Protein AF-A0A7D9ESW7-F1 (afdb_monomer_lite)

pLDDT: mean 73.99, std 17.73, range [33.97, 95.69]

Sequence (286 aa):
MRVRSCSANLIYDDAVLQFSRRRRFSTKIRTKMEKNTISAKELEEKEGSKSGVCFIMKWTNEHDVEFCKEVITSKLFETKKRSAERAQVEQRSVRDRLKKLIKQFRKKENDERRASGISPELTELDTLLEEISEKEEASETLAADMGEREKRRLEEDHMAGQEMRKRAMETLSETKKRNTKIDQDSPKRKVRKGGNTALAFLAEKAEKETKLKEESNRLERERQEMEKEKTDNFMQQQNDMLTDILEMQRQQNNQVQASQMVLMQQQQQQGQALIALLSKIVDKEN

Secondary structure (DSSP, 8-state):
-------SSSSHHHHHHHHHHHHHHHHHHHHHHHHHHHHHHTTSS---------------HHHHHHHHHHHHHTTTTTSPTT-HHHHHH--HHHHHHHHHHHHHHHHHHHHHHHHHSSPPP--HHHHHHHHHHHHHHHHHHHHHHHHHHHHHHHHHHHHHHHHHHHHHHHHHHHHHHHHHTTSS--------S--HHHHHHHHHHHHHHHHHHHHHHHHHHHHHHHHHHHHHHHHHHHHHHHHHHHHHHHHHHHHHHHHHHHHHHHHHHHHHHHHHHHHHHHTT--

Organism: Paramuricea clavata (NCBI:txid317549)

Foldseek 3Di:
DDDDPDDDPPPVVVVVVVVVVVVVVVVVVVVVVVVVVVVVVVVVPDPDDDPDDPPPDDDDPVNLLVLLVVVVVLPLLVDQPPDPVSVVVDDVVSVVVLVVLLVVLVVVQVVCCVPPVDGDDQDSSNVSNVVVVVSNVVSVVVNVVVVVVVVVVVVVVVVVVVVVVVVVVVVVVVVVVVVVVVVPDDDDDDDDDDVDVVVVVVVVVVVVVVVVVVVVVVVVVVVVVVVVVVVVVVVVVVVVVVVVVVVVVVVVVVVVVVVVVVVVVVVVVVVVVVVVVVVVVVVVVD

Radius of gyration: 48.22 Å; chains: 1; bounding box: 130×78×133 Å

Structure (mmCIF, N/CA/C/O backbone):
data_AF-A0A7D9ESW7-F1
#
_entry.id   AF-A0A7D9ESW7-F1
#
loop_
_atom_site.group_PDB
_atom_site.id
_atom_site.type_symbol
_atom_site.label_atom_id
_atom_site.label_alt_id
_atom_site.label_comp_id
_atom_site.label_asym_id
_atom_site.label_entity_id
_atom_site.label_seq_id
_atom_site.pdbx_PDB_ins_code
_atom_site.Cartn_x
_atom_site.Cartn_y
_atom_site.Cartn_z
_atom_site.occupancy
_atom_site.B_iso_or_equiv
_atom_site.auth_seq_id
_atom_site.auth_comp_id
_atom_site.auth_asym_id
_atom_site.auth_atom_id
_atom_site.pdbx_PDB_model_num
ATOM 1 N N . MET A 1 1 ? -87.118 -30.866 -18.989 1.00 39.88 1 MET A N 1
ATOM 2 C CA . MET A 1 1 ? -86.773 -30.186 -17.720 1.00 39.88 1 MET A CA 1
ATOM 3 C C . MET A 1 1 ? -86.937 -31.163 -16.560 1.00 39.88 1 MET A C 1
ATOM 5 O O . MET A 1 1 ? -88.058 -31.540 -16.256 1.00 39.88 1 MET A O 1
ATOM 9 N N . ARG A 1 2 ? -85.836 -31.617 -15.950 1.00 33.97 2 ARG A N 1
ATOM 10 C CA . ARG A 1 2 ? -85.814 -32.274 -14.629 1.00 33.97 2 ARG A CA 1
ATOM 11 C C . ARG A 1 2 ? -84.531 -31.838 -13.929 1.00 33.97 2 ARG A C 1
ATOM 13 O O . ARG A 1 2 ? -83.440 -32.187 -14.371 1.00 33.97 2 ARG A O 1
ATOM 20 N N . VAL A 1 3 ? -84.682 -31.019 -12.896 1.00 38.78 3 VAL A N 1
ATOM 21 C CA . VAL A 1 3 ? -83.589 -30.525 -12.057 1.00 38.78 3 VAL A CA 1
ATOM 22 C C . VAL A 1 3 ? -83.211 -31.645 -11.086 1.00 38.78 3 VAL A C 1
ATOM 24 O O . VAL A 1 3 ? -84.075 -32.196 -10.409 1.00 38.78 3 VAL A O 1
ATOM 27 N N . ARG A 1 4 ? -81.930 -32.026 -11.065 1.00 40.53 4 ARG A N 1
ATOM 28 C CA . ARG A 1 4 ? -81.362 -32.996 -10.121 1.00 40.53 4 ARG A CA 1
ATOM 29 C C . ARG A 1 4 ? -81.123 -32.302 -8.778 1.00 40.53 4 ARG A C 1
ATOM 31 O O . ARG A 1 4 ? -80.271 -31.426 -8.694 1.00 40.53 4 ARG A O 1
ATOM 38 N N . SER A 1 5 ? -81.841 -32.711 -7.738 1.00 46.34 5 SER A N 1
ATOM 39 C CA . SER A 1 5 ? -81.601 -32.322 -6.345 1.00 46.34 5 SER A CA 1
ATOM 40 C C . SER A 1 5 ? -80.839 -33.433 -5.614 1.00 46.34 5 SER A C 1
ATOM 42 O O . SER A 1 5 ? -81.459 -34.320 -5.040 1.00 46.34 5 SER A O 1
ATOM 44 N N . CYS A 1 6 ? -79.506 -33.409 -5.631 1.00 47.50 6 CYS A N 1
ATOM 45 C CA . CYS A 1 6 ? -78.676 -34.273 -4.778 1.00 47.50 6 CYS A CA 1
ATOM 46 C C . CYS A 1 6 ? -77.321 -33.604 -4.510 1.00 47.50 6 CYS A C 1
ATOM 48 O O . CYS A 1 6 ? -76.332 -33.968 -5.137 1.00 47.50 6 CYS A O 1
ATOM 50 N N . SER A 1 7 ? -77.265 -32.629 -3.598 1.00 52.03 7 SER A N 1
ATOM 51 C CA . SER A 1 7 ? -75.983 -32.105 -3.084 1.00 52.03 7 SER A CA 1
ATOM 52 C C . SER A 1 7 ? -76.178 -31.117 -1.925 1.00 52.03 7 SER A C 1
ATOM 54 O O . SER A 1 7 ? -75.745 -29.974 -1.994 1.00 52.03 7 SER A O 1
ATOM 56 N N . ALA A 1 8 ? -76.837 -31.539 -0.842 1.00 50.44 8 ALA A N 1
ATOM 57 C CA . ALA A 1 8 ? -76.902 -30.723 0.383 1.00 50.44 8 ALA A CA 1
ATOM 58 C C . ALA A 1 8 ? -76.429 -31.442 1.661 1.00 50.44 8 ALA A C 1
ATOM 60 O O . ALA A 1 8 ? -76.054 -30.774 2.616 1.00 50.44 8 ALA A O 1
ATOM 61 N N . ASN A 1 9 ? -76.335 -32.778 1.675 1.00 50.97 9 ASN A N 1
ATOM 62 C CA . ASN A 1 9 ? -76.038 -33.530 2.907 1.00 50.97 9 ASN A CA 1
ATOM 63 C C . ASN A 1 9 ? -74.578 -33.991 3.075 1.00 50.97 9 ASN A C 1
ATOM 65 O O . ASN A 1 9 ? -74.285 -34.701 4.023 1.00 50.97 9 ASN A O 1
ATOM 69 N N . LEU A 1 10 ? -73.649 -33.585 2.201 1.00 49.03 10 LEU A N 1
ATOM 70 C CA . LEU A 1 10 ? -72.219 -33.943 2.318 1.00 49.03 10 LEU A CA 1
ATOM 71 C C . LEU A 1 10 ? -71.317 -32.785 2.776 1.00 49.03 10 LEU A C 1
ATOM 73 O O . LEU A 1 10 ? -70.142 -32.999 3.043 1.00 49.03 10 LEU A O 1
ATOM 77 N N . ILE A 1 11 ? -71.849 -31.563 2.885 1.00 50.78 11 ILE A N 1
ATOM 78 C CA . ILE A 1 11 ? -71.055 -30.372 3.241 1.00 50.78 11 ILE A CA 1
ATOM 79 C C . ILE A 1 11 ? -71.095 -30.104 4.757 1.00 50.78 11 ILE A C 1
ATOM 81 O O . ILE A 1 11 ? -70.154 -29.542 5.315 1.00 50.78 11 ILE A O 1
ATOM 85 N N . TYR A 1 12 ? -72.151 -30.546 5.450 1.00 45.78 12 TYR A N 1
ATOM 86 C CA . TYR A 1 12 ? -72.312 -30.283 6.884 1.00 45.78 12 TYR A CA 1
ATOM 87 C C . TYR A 1 12 ? -71.417 -31.165 7.772 1.00 45.78 12 TYR A C 1
ATOM 89 O O . TYR A 1 12 ? -70.897 -30.679 8.776 1.00 45.78 12 TYR A O 1
ATOM 97 N N . ASP A 1 13 ? -71.160 -32.420 7.385 1.00 47.78 13 ASP A N 1
ATOM 98 C CA . ASP A 1 13 ? -70.324 -33.333 8.181 1.00 47.78 13 ASP A CA 1
ATOM 99 C C . ASP A 1 13 ? -68.827 -32.985 8.131 1.00 47.78 13 ASP A C 1
ATOM 101 O O . ASP A 1 13 ? -68.116 -33.129 9.130 1.00 47.78 13 ASP A O 1
ATOM 105 N N . ASP A 1 14 ? -68.338 -32.442 7.012 1.00 48.81 14 ASP A N 1
ATOM 106 C CA . ASP A 1 14 ? -66.914 -32.115 6.859 1.00 48.81 14 ASP A CA 1
ATOM 107 C C . ASP A 1 14 ? -66.534 -30.825 7.618 1.00 48.81 14 ASP A C 1
ATOM 109 O O . ASP A 1 14 ? -65.453 -30.717 8.206 1.00 48.81 14 ASP A O 1
ATOM 113 N N . ALA A 1 15 ? -67.466 -29.869 7.726 1.00 53.00 15 ALA A N 1
ATOM 114 C CA . ALA A 1 15 ? -67.279 -28.645 8.508 1.00 53.00 15 ALA A CA 1
ATOM 115 C C . ALA A 1 15 ? -67.184 -28.919 10.022 1.00 53.00 15 ALA A C 1
ATOM 117 O O . ALA A 1 15 ? -66.349 -28.326 10.716 1.00 53.00 15 ALA A O 1
ATOM 118 N N . VAL A 1 16 ? -67.984 -29.856 10.544 1.00 54.59 16 VAL A N 1
ATOM 119 C CA . VAL A 1 16 ? -67.952 -30.243 11.965 1.00 54.59 16 VAL A CA 1
ATOM 120 C C . VAL A 1 16 ? -66.656 -30.993 12.293 1.00 54.59 16 VAL A C 1
ATOM 122 O O . VAL A 1 16 ? -66.009 -30.702 13.304 1.00 54.59 16 VAL A O 1
ATOM 125 N N . LEU A 1 17 ? -66.197 -31.884 11.407 1.00 53.97 17 LEU A N 1
ATOM 126 C CA . LEU A 1 17 ? -64.942 -32.625 11.578 1.00 53.97 17 LEU A CA 1
ATOM 127 C C . LEU A 1 17 ? -63.702 -31.722 11.497 1.00 53.97 17 LEU A C 1
ATOM 129 O O . LEU A 1 17 ? -62.779 -31.874 12.308 1.00 53.97 17 LEU A O 1
ATOM 133 N N . GLN A 1 18 ? -63.690 -30.744 10.587 1.00 50.94 18 GLN A N 1
ATOM 134 C CA . GLN A 1 18 ? -62.654 -29.708 10.502 1.00 50.94 18 GLN A CA 1
ATOM 135 C C . GLN A 1 18 ? -62.622 -28.839 11.773 1.00 50.94 18 GLN A C 1
ATOM 137 O O . GLN A 1 18 ? -61.551 -28.625 12.351 1.00 50.94 18 GLN A O 1
ATOM 142 N N . PHE A 1 19 ? -63.783 -28.412 12.285 1.00 47.56 19 PHE A N 1
ATOM 143 C CA . PHE A 1 19 ? -63.876 -27.605 13.507 1.00 47.56 19 PHE A CA 1
ATOM 144 C C . PHE A 1 19 ? -63.429 -28.379 14.762 1.00 47.56 19 PHE A C 1
ATOM 146 O O . PHE A 1 19 ? -62.650 -27.866 15.574 1.00 47.56 19 PHE A O 1
ATOM 153 N N . SER A 1 20 ? -63.824 -29.651 14.902 1.00 46.16 20 SER A N 1
ATOM 154 C CA . SER A 1 20 ? -63.374 -30.522 15.999 1.00 46.16 20 SER A CA 1
ATOM 155 C C . SER A 1 20 ? -61.877 -30.850 15.935 1.00 46.16 20 SER A C 1
ATOM 157 O O . SER A 1 20 ? -61.237 -31.008 16.980 1.00 46.16 20 SER A O 1
ATOM 159 N N . ARG A 1 21 ? -61.288 -30.952 14.735 1.00 49.84 21 ARG A N 1
ATOM 160 C CA . ARG A 1 21 ? -59.835 -31.130 14.557 1.00 49.84 21 ARG A CA 1
ATOM 161 C C . ARG A 1 21 ? -59.068 -29.854 14.915 1.00 49.84 21 ARG A C 1
ATOM 163 O O . ARG A 1 21 ? -58.065 -29.941 15.622 1.00 49.84 21 ARG A O 1
ATOM 170 N N . ARG A 1 22 ? -59.577 -28.675 14.539 1.00 49.62 22 ARG A N 1
ATOM 171 C CA . ARG A 1 22 ? -58.967 -27.370 14.858 1.00 49.62 22 ARG A CA 1
ATOM 172 C C . ARG A 1 22 ? -59.007 -27.055 16.359 1.00 49.62 22 ARG A C 1
ATOM 174 O O . ARG A 1 22 ? -57.995 -26.625 16.911 1.00 49.62 22 ARG A O 1
ATOM 181 N N . ARG A 1 23 ? -60.113 -27.374 17.053 1.00 46.16 23 ARG A N 1
ATOM 182 C CA . ARG A 1 23 ? -60.195 -27.295 18.529 1.00 46.16 23 ARG A CA 1
ATOM 183 C C . ARG A 1 23 ? -59.215 -28.248 19.218 1.00 46.16 23 ARG A C 1
ATOM 185 O O . ARG A 1 23 ? -58.514 -27.816 20.126 1.00 46.16 23 ARG A O 1
ATOM 192 N N . ARG A 1 24 ? -59.109 -29.507 18.769 1.00 46.50 24 ARG A N 1
ATOM 193 C CA . ARG A 1 24 ? -58.155 -30.482 19.338 1.00 46.50 24 ARG A CA 1
ATOM 194 C C . ARG A 1 24 ? -56.691 -30.104 19.108 1.00 46.50 24 ARG A C 1
ATOM 196 O O . ARG A 1 24 ? -55.856 -30.380 19.964 1.00 46.50 24 ARG A O 1
ATOM 203 N N . PHE A 1 25 ? -56.367 -29.477 17.978 1.00 44.16 25 PHE A N 1
ATOM 204 C CA . PHE A 1 25 ? -55.012 -28.991 17.709 1.00 44.16 25 PHE A CA 1
ATOM 205 C C . PHE A 1 25 ? -54.677 -27.762 18.570 1.00 44.16 25 PHE A C 1
ATOM 207 O O . PHE A 1 25 ? -53.608 -27.702 19.171 1.00 44.16 25 PHE A O 1
ATOM 214 N N . SER A 1 26 ? -55.627 -26.832 18.725 1.00 48.19 26 SER A N 1
ATOM 215 C CA . SER A 1 26 ? -55.480 -25.649 19.583 1.00 48.19 26 SER A CA 1
ATOM 216 C C . SER A 1 26 ? -55.324 -26.007 21.068 1.00 48.19 26 SER A C 1
ATOM 218 O O . SER A 1 26 ? -54.436 -25.470 21.730 1.00 48.19 26 SER A O 1
ATOM 220 N N . THR A 1 27 ? -56.088 -26.975 21.591 1.00 48.53 27 THR A N 1
ATOM 221 C CA . THR A 1 27 ? -55.926 -27.438 22.983 1.00 48.53 27 THR A CA 1
ATOM 222 C C . THR A 1 27 ? -54.622 -28.207 23.199 1.00 48.53 27 THR A C 1
ATOM 224 O O . THR A 1 27 ? -54.020 -28.090 24.266 1.00 48.53 27 THR A O 1
ATOM 227 N N . LYS A 1 28 ? -54.114 -28.929 22.189 1.00 49.66 28 LYS A N 1
ATOM 228 C CA . LYS A 1 28 ? -52.779 -29.553 22.241 1.00 49.66 28 LYS A CA 1
ATOM 229 C C . LYS A 1 28 ? -51.649 -28.527 22.279 1.00 49.66 28 LYS A C 1
ATOM 231 O O . LYS A 1 28 ? -50.697 -28.726 23.025 1.00 49.66 28 LYS A O 1
ATOM 236 N N . ILE A 1 29 ? -51.749 -27.432 21.522 1.00 56.19 29 ILE A N 1
ATOM 237 C CA . ILE A 1 29 ? -50.749 -26.354 21.565 1.00 56.19 29 ILE A CA 1
ATOM 238 C C . ILE A 1 29 ? -50.814 -25.617 22.908 1.00 56.19 29 ILE A C 1
ATOM 240 O O . ILE A 1 29 ? -49.774 -25.398 23.521 1.00 56.19 29 ILE A O 1
ATOM 244 N N . ARG A 1 30 ? -52.015 -25.324 23.422 1.00 45.88 30 ARG A N 1
ATOM 245 C CA . ARG A 1 30 ? -52.192 -24.655 24.722 1.00 45.88 30 ARG A CA 1
ATOM 246 C C . ARG A 1 30 ? -51.664 -25.490 25.892 1.00 45.88 30 ARG A C 1
ATOM 248 O O . ARG A 1 30 ? -50.881 -24.987 26.685 1.00 45.88 30 ARG A O 1
ATOM 255 N N . THR A 1 31 ? -51.986 -26.784 25.935 1.00 55.31 31 THR A N 1
ATOM 256 C CA . THR A 1 31 ? -51.469 -27.699 26.973 1.00 55.31 31 THR A CA 1
ATOM 257 C C . THR A 1 31 ? -49.962 -27.940 26.856 1.00 55.31 31 THR A C 1
ATOM 259 O O . THR A 1 31 ? -49.300 -28.157 27.866 1.00 55.31 31 THR A O 1
ATOM 262 N N . LYS A 1 32 ? -49.384 -27.882 25.646 1.00 49.75 32 LYS A N 1
ATOM 263 C CA . LYS A 1 32 ? -47.925 -27.937 25.444 1.00 49.75 32 LYS A CA 1
ATOM 264 C C . LYS A 1 32 ? -47.237 -26.651 25.927 1.00 49.75 32 LYS A C 1
ATOM 266 O O . LYS A 1 32 ? -46.184 -26.741 26.548 1.00 49.75 32 LYS A O 1
ATOM 271 N N . MET A 1 33 ? -47.848 -25.487 25.691 1.00 45.00 33 MET A N 1
ATOM 272 C CA . MET A 1 33 ? -47.366 -24.189 26.182 1.00 45.00 33 MET A CA 1
ATOM 273 C C . MET A 1 33 ? -47.441 -24.108 27.714 1.00 45.00 33 MET A C 1
ATOM 275 O O . MET A 1 33 ? -46.450 -23.734 28.332 1.00 45.00 33 MET A O 1
ATOM 279 N N . GLU A 1 34 ? -48.553 -24.540 28.323 1.00 54.28 34 GLU A N 1
ATOM 280 C CA . GLU A 1 34 ? -48.758 -24.566 29.785 1.00 54.28 34 GLU A CA 1
ATOM 281 C C . GLU A 1 34 ? -47.817 -25.553 30.493 1.00 54.28 34 GLU A C 1
ATOM 283 O O . GLU A 1 34 ? -47.214 -25.212 31.507 1.00 54.28 34 GLU A O 1
ATOM 288 N N . LYS A 1 35 ? -47.589 -26.750 29.931 1.00 53.72 35 LYS A N 1
ATOM 289 C CA . LYS A 1 35 ? -46.604 -27.702 30.480 1.00 53.72 35 LYS A CA 1
ATOM 290 C C . LYS A 1 35 ? -45.166 -27.181 30.394 1.00 53.72 35 LYS A C 1
ATOM 292 O O . LYS A 1 35 ? -44.394 -27.403 31.322 1.00 53.72 35 LYS A O 1
ATOM 297 N N . ASN A 1 36 ? -44.819 -26.452 29.330 1.00 49.97 36 ASN A N 1
ATOM 298 C CA . ASN A 1 36 ? -43.521 -25.779 29.231 1.00 49.97 36 ASN A CA 1
ATOM 299 C C . ASN A 1 36 ? -43.388 -24.610 30.223 1.00 49.97 36 ASN A C 1
ATOM 301 O O . ASN A 1 36 ? -42.290 -24.371 30.711 1.00 49.97 36 ASN A O 1
ATOM 305 N N . THR A 1 37 ? -44.473 -23.898 30.552 1.00 45.56 37 THR A N 1
ATOM 306 C CA . THR A 1 37 ? -44.428 -22.804 31.543 1.00 45.56 37 THR A CA 1
ATOM 307 C C . THR A 1 37 ? -44.357 -23.321 32.977 1.00 45.56 37 THR A C 1
ATOM 309 O O . THR A 1 37 ? -43.654 -22.730 33.790 1.00 45.56 37 THR A O 1
ATOM 312 N N . ILE A 1 38 ? -45.031 -24.431 33.292 1.00 53.16 38 ILE A N 1
ATOM 313 C CA . ILE A 1 38 ? -44.943 -25.081 34.610 1.00 53.16 38 ILE A CA 1
ATOM 314 C C . ILE A 1 38 ? -43.535 -25.659 34.820 1.00 53.16 38 ILE A C 1
ATOM 316 O O . ILE A 1 38 ? -42.917 -25.376 35.839 1.00 53.16 38 ILE A O 1
ATOM 320 N N . SER A 1 39 ? -42.971 -26.343 33.815 1.00 49.38 39 SER A N 1
ATOM 321 C CA . SER A 1 39 ? -41.588 -26.848 33.869 1.00 49.38 39 SER A CA 1
ATOM 322 C C . SER A 1 39 ? -40.535 -25.740 33.985 1.00 49.38 39 SER A C 1
ATOM 324 O O . SER A 1 39 ? -39.468 -25.994 34.534 1.00 49.38 39 SER A O 1
ATOM 326 N N . ALA A 1 40 ? -40.799 -24.539 33.460 1.00 49.75 40 ALA A N 1
ATOM 327 C CA . ALA A 1 40 ? -39.894 -23.399 33.597 1.00 49.75 40 ALA A CA 1
ATOM 328 C C . ALA A 1 40 ? -39.953 -22.779 35.004 1.00 49.75 40 ALA A C 1
ATOM 330 O O . ALA A 1 40 ? -38.919 -22.391 35.531 1.00 49.75 40 ALA A O 1
ATOM 331 N N . LYS A 1 41 ? -41.137 -22.745 35.634 1.00 53.12 41 LYS A N 1
ATOM 332 C CA . LYS A 1 41 ? -41.310 -22.245 37.010 1.00 53.12 41 LYS A CA 1
ATOM 333 C C . LYS A 1 41 ? -40.769 -23.210 38.070 1.00 53.12 41 LYS A C 1
ATOM 335 O O . LYS A 1 41 ? -40.242 -22.764 39.078 1.00 53.12 41 LYS A O 1
ATOM 340 N N . GLU A 1 42 ? -40.819 -24.519 37.823 1.00 49.97 42 GLU A N 1
ATOM 341 C CA . GLU A 1 42 ? -40.249 -25.541 38.721 1.00 49.97 42 GLU A CA 1
ATOM 342 C C . GLU A 1 42 ? -38.704 -25.592 38.694 1.00 49.97 42 GLU A C 1
ATOM 344 O O . GLU A 1 42 ? -38.087 -26.234 39.543 1.00 49.97 42 GLU A O 1
ATOM 349 N N . LEU A 1 43 ? -38.068 -24.902 37.737 1.00 48.44 43 LEU A N 1
ATOM 350 C CA . LEU A 1 43 ? -36.609 -24.799 37.604 1.00 48.44 43 LEU A CA 1
ATOM 351 C C . LEU A 1 43 ? -35.997 -23.570 38.300 1.00 48.44 43 LEU A C 1
ATOM 353 O O . LEU A 1 43 ? -34.775 -23.506 38.398 1.00 48.44 43 LEU A O 1
ATOM 357 N N . GLU A 1 44 ? -36.799 -22.631 38.815 1.00 49.97 44 GLU A N 1
ATOM 358 C CA . GLU A 1 44 ? -36.290 -21.470 39.571 1.00 49.97 44 GLU A CA 1
ATOM 359 C C . GLU A 1 44 ? -36.199 -21.711 41.090 1.00 49.97 44 GLU A C 1
ATOM 361 O O . GLU A 1 44 ? -35.588 -20.916 41.795 1.00 49.97 44 GLU A O 1
ATOM 366 N N . GLU A 1 45 ? -36.722 -22.827 41.615 1.00 50.97 45 GLU A N 1
ATOM 367 C CA . GLU A 1 45 ? -36.856 -23.032 43.071 1.00 50.97 45 GLU A CA 1
ATOM 368 C C . GLU A 1 45 ? -35.879 -24.057 43.689 1.00 50.97 45 GLU A C 1
ATOM 370 O O . GLU A 1 45 ? -36.029 -24.450 44.846 1.00 50.97 45 GLU A O 1
ATOM 375 N N . LYS A 1 46 ? -34.845 -24.508 42.961 1.00 47.94 46 LYS A N 1
ATOM 376 C CA . LYS A 1 46 ? -33.834 -25.443 43.504 1.00 47.94 46 LYS A CA 1
ATOM 377 C C . LYS A 1 46 ? -32.392 -25.070 43.165 1.00 47.94 46 LYS A C 1
ATOM 379 O O . LYS A 1 46 ? -31.675 -25.847 42.547 1.00 47.94 46 LYS A O 1
ATOM 384 N N . GLU A 1 47 ? -31.933 -23.931 43.667 1.00 42.47 47 GLU A N 1
ATOM 385 C CA . GLU A 1 47 ? -30.500 -23.615 43.780 1.00 42.47 47 GLU A CA 1
ATOM 386 C C . GLU A 1 47 ? -30.104 -23.693 45.263 1.00 42.47 47 GLU A C 1
ATOM 388 O O . GLU A 1 47 ? -29.958 -22.704 45.974 1.00 42.47 47 GLU A O 1
ATOM 393 N N . GLY A 1 48 ? -30.010 -24.931 45.752 1.00 38.94 48 GLY A N 1
ATOM 394 C CA . GLY A 1 48 ? -29.585 -25.272 47.103 1.00 38.94 48 GLY A CA 1
ATOM 395 C C . GLY A 1 48 ? -28.632 -26.460 47.064 1.00 38.94 48 GLY A C 1
ATOM 396 O O . GLY A 1 48 ? -29.063 -27.605 47.152 1.00 38.94 48 GLY A O 1
ATOM 397 N N . SER A 1 49 ? -27.340 -26.148 46.944 1.00 45.50 49 SER A N 1
ATOM 398 C CA . SER A 1 49 ? -26.191 -26.965 47.351 1.00 45.50 49 SER A CA 1
ATOM 399 C C . SER A 1 49 ? -26.074 -28.376 46.757 1.00 45.50 49 SER A C 1
ATOM 401 O O . SER A 1 49 ? -26.562 -29.338 47.346 1.00 45.50 49 SER A O 1
ATOM 403 N N . LYS A 1 50 ? -25.306 -28.526 45.662 1.00 39.19 50 LYS A N 1
ATOM 404 C CA . LYS A 1 50 ? -24.493 -29.735 45.414 1.00 39.19 50 LYS A CA 1
ATOM 405 C C . LYS A 1 50 ? -23.156 -29.384 44.760 1.00 39.19 50 LYS A C 1
ATOM 407 O O . LYS A 1 50 ? -23.088 -28.845 43.660 1.00 39.19 50 LYS A O 1
ATOM 412 N N . SER A 1 51 ? -22.104 -29.720 45.491 1.00 46.25 51 SER A N 1
ATOM 413 C CA . SER A 1 51 ? -20.698 -29.719 45.115 1.00 46.25 51 SER A CA 1
ATOM 414 C C . SER A 1 51 ? -20.415 -30.631 43.913 1.00 46.25 51 SER A C 1
ATOM 416 O O . SER A 1 51 ? -20.962 -31.727 43.809 1.00 46.25 51 SER A O 1
ATOM 418 N N . GLY A 1 52 ? -19.511 -30.191 43.029 1.00 49.41 52 GLY A N 1
ATOM 419 C CA . GLY A 1 52 ? -18.829 -31.067 42.065 1.00 49.41 52 GLY A CA 1
ATOM 420 C C . GLY A 1 52 ? -19.310 -31.051 40.610 1.00 49.41 52 GLY A C 1
ATOM 421 O O . GLY A 1 52 ? -18.994 -31.983 39.876 1.00 49.41 52 GLY A O 1
ATOM 422 N N . VAL A 1 53 ? -20.033 -30.025 40.155 1.00 46.94 53 VAL A N 1
ATOM 423 C CA . VAL A 1 53 ? -20.414 -29.884 38.737 1.00 46.94 53 VAL A CA 1
ATOM 424 C C . VAL A 1 53 ? -19.488 -28.868 38.073 1.00 46.94 53 VAL A C 1
ATOM 426 O O . VAL A 1 53 ? -19.321 -27.765 38.588 1.00 46.94 53 VAL A O 1
ATOM 429 N N . CYS A 1 54 ? -18.877 -29.228 36.937 1.00 46.44 54 CYS A N 1
ATOM 430 C CA . CYS A 1 54 ? -18.230 -28.265 36.045 1.00 46.44 54 CYS A CA 1
ATOM 431 C C . CYS A 1 54 ? -19.225 -27.126 35.801 1.00 46.44 54 CYS A C 1
ATOM 433 O O . CYS A 1 54 ? -20.295 -27.357 35.235 1.00 46.44 54 CYS A O 1
ATOM 435 N N . PHE A 1 55 ? -18.915 -25.936 36.314 1.00 45.69 55 PHE A N 1
ATOM 436 C CA . PHE A 1 55 ? -19.776 -24.768 36.210 1.00 45.69 55 PHE A CA 1
ATOM 437 C C . PHE A 1 55 ? -19.882 -24.403 34.728 1.00 45.69 55 PHE A C 1
ATOM 439 O O . PHE A 1 55 ? -19.013 -23.734 34.173 1.00 45.69 55 PHE A O 1
ATOM 446 N N . ILE A 1 56 ? -20.912 -24.917 34.050 1.00 62.72 56 ILE A N 1
ATOM 447 C CA . ILE A 1 56 ? -21.239 -24.511 32.687 1.00 62.72 56 ILE A CA 1
ATOM 448 C C . ILE A 1 56 ? -21.647 -23.048 32.796 1.00 62.72 56 ILE A C 1
ATOM 450 O O . ILE A 1 56 ? -22.754 -22.737 33.239 1.00 62.72 56 ILE A O 1
ATOM 454 N N . MET A 1 57 ? -20.727 -22.158 32.431 1.00 73.88 57 MET A N 1
ATOM 455 C CA . MET A 1 57 ? -20.972 -20.726 32.445 1.00 73.88 57 MET A CA 1
ATOM 456 C C . MET A 1 57 ? -22.194 -20.413 31.579 1.00 73.88 57 MET A C 1
ATOM 458 O O . MET A 1 57 ? -22.229 -20.695 30.376 1.00 73.88 57 MET A O 1
ATOM 462 N N . LYS A 1 58 ? -23.228 -19.860 32.213 1.00 77.12 58 LYS A N 1
ATOM 463 C CA . LYS A 1 58 ? -24.432 -19.399 31.530 1.00 77.12 58 LYS A CA 1
ATOM 464 C C . LYS A 1 58 ? -24.151 -18.005 30.990 1.00 77.12 58 LYS A C 1
ATOM 466 O O . LYS A 1 58 ? -23.986 -17.061 31.751 1.00 77.12 58 LYS A O 1
ATOM 471 N N . TRP A 1 59 ? -24.101 -17.889 29.671 1.00 82.75 59 TRP A N 1
ATOM 472 C CA . TRP A 1 59 ? -23.972 -16.597 29.015 1.00 82.75 59 TRP A CA 1
ATOM 473 C C . TRP A 1 59 ? -25.240 -15.766 29.228 1.00 82.75 59 TRP A C 1
ATOM 475 O O . TRP A 1 59 ? -26.330 -16.208 28.856 1.00 82.75 59 TRP A O 1
ATOM 485 N N . THR A 1 60 ? -25.079 -14.578 29.799 1.00 87.75 60 THR A N 1
ATOM 486 C CA . THR A 1 60 ? -26.130 -13.554 29.919 1.00 87.75 60 THR A CA 1
ATOM 487 C C . THR A 1 60 ? -25.843 -12.414 28.939 1.00 87.75 60 THR A C 1
ATOM 489 O O . THR A 1 60 ? -24.740 -12.344 28.400 1.00 87.75 60 THR A O 1
ATOM 492 N N . ASN A 1 61 ? -26.803 -11.504 28.734 1.00 84.12 61 ASN A N 1
A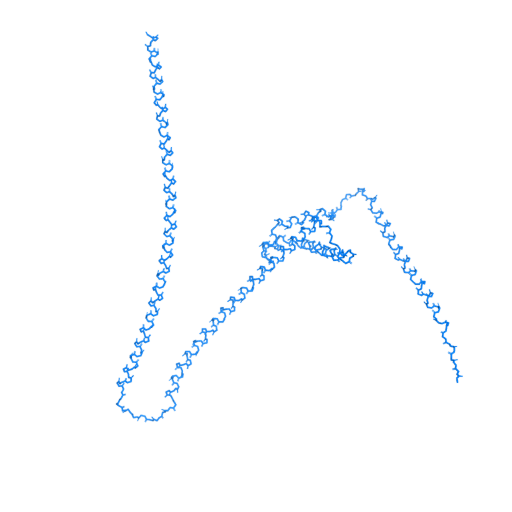TOM 493 C CA . ASN A 1 61 ? -26.601 -10.336 27.864 1.00 84.12 61 ASN A CA 1
ATOM 494 C C . ASN A 1 61 ? -25.389 -9.489 28.294 1.00 84.12 61 ASN A C 1
ATOM 496 O O . ASN A 1 61 ? -24.665 -8.992 27.444 1.00 84.12 61 ASN A O 1
ATOM 500 N N . GLU A 1 62 ? -25.132 -9.374 29.598 1.00 86.06 62 GLU A N 1
ATOM 501 C CA . GLU A 1 62 ? -23.974 -8.647 30.136 1.00 86.06 62 GLU A CA 1
ATOM 502 C C . GLU A 1 62 ? -22.646 -9.328 29.771 1.00 86.06 62 GLU A C 1
ATOM 504 O O . GLU A 1 62 ? -21.703 -8.670 29.342 1.00 86.06 62 GLU A O 1
ATOM 509 N N . HIS A 1 63 ? -22.599 -10.665 29.817 1.00 88.69 63 HIS A N 1
ATOM 510 C CA . HIS A 1 63 ? -21.435 -11.416 29.335 1.00 88.69 63 HIS A CA 1
ATOM 511 C C . HIS A 1 63 ? -21.216 -11.241 27.828 1.00 88.69 63 HIS A C 1
ATOM 513 O O . HIS A 1 63 ? -20.075 -11.237 27.377 1.00 88.69 63 HIS A O 1
ATOM 519 N N . ASP A 1 64 ? -22.291 -11.124 27.043 1.00 89.19 64 ASP A N 1
ATOM 520 C CA . ASP A 1 64 ? -22.194 -10.897 25.599 1.00 89.19 64 ASP A CA 1
ATOM 521 C C . ASP A 1 64 ? -21.665 -9.487 25.277 1.00 89.19 64 ASP A C 1
ATOM 523 O O . ASP A 1 64 ? -20.872 -9.343 24.349 1.00 89.19 64 ASP A O 1
ATOM 527 N N . VAL A 1 65 ? -22.030 -8.473 26.073 1.00 88.81 65 VAL A N 1
ATOM 528 C CA . VAL A 1 65 ? -21.491 -7.105 25.961 1.00 88.81 65 VAL A CA 1
ATOM 529 C C . VAL A 1 65 ? -19.986 -7.093 26.221 1.00 88.81 65 VAL A C 1
ATOM 531 O O . VAL A 1 65 ? -19.221 -6.621 25.379 1.00 88.81 65 VAL A O 1
ATOM 534 N N . GLU A 1 66 ? -19.544 -7.657 27.345 1.00 87.88 66 GLU A N 1
ATOM 535 C CA . GLU A 1 66 ? -18.118 -7.697 27.691 1.00 87.88 66 GLU A CA 1
ATOM 536 C C . GLU A 1 66 ? -17.307 -8.535 26.694 1.00 87.88 66 GLU A C 1
ATOM 538 O O . GLU A 1 66 ? -16.227 -8.131 26.266 1.00 87.88 66 GLU A O 1
ATOM 543 N N . PHE A 1 67 ? -17.871 -9.646 26.214 1.00 88.50 67 PHE A N 1
ATOM 544 C CA . PHE A 1 67 ? -17.273 -10.438 25.141 1.00 88.50 67 PHE A CA 1
ATOM 545 C C . PHE A 1 67 ? -17.082 -9.630 23.854 1.00 88.50 67 PHE A C 1
ATOM 547 O O . PHE A 1 67 ? -16.013 -9.680 23.245 1.00 88.50 67 PHE A O 1
ATOM 554 N N . CYS A 1 68 ? -18.089 -8.868 23.425 1.00 87.56 68 CYS A N 1
ATOM 555 C CA . CYS A 1 68 ? -17.972 -8.041 22.229 1.00 87.56 68 CYS A CA 1
ATOM 556 C C . CYS A 1 68 ? -16.931 -6.921 22.405 1.00 87.56 68 CYS A C 1
ATOM 558 O O . CYS A 1 68 ? -16.129 -6.701 21.495 1.00 87.56 68 CYS A O 1
ATOM 560 N N . LYS A 1 69 ? -16.861 -6.280 23.581 1.00 88.25 69 LYS A N 1
ATOM 561 C CA . LYS A 1 69 ? -15.808 -5.296 23.907 1.00 88.25 69 LYS A CA 1
ATOM 562 C C . LYS A 1 69 ? -14.408 -5.907 23.837 1.00 88.25 69 LYS A C 1
ATOM 564 O O . LYS A 1 69 ? -13.493 -5.307 23.268 1.00 88.25 69 LYS A O 1
ATOM 569 N N . GLU A 1 70 ? -14.237 -7.113 24.372 1.00 87.19 70 GLU A N 1
ATOM 570 C CA . GLU A 1 70 ? -12.967 -7.840 24.328 1.00 87.19 70 GLU A CA 1
ATOM 571 C C . GLU A 1 70 ? -12.573 -8.197 22.888 1.00 87.19 70 GLU A C 1
ATOM 573 O O . GLU A 1 70 ? -11.427 -7.981 22.488 1.00 87.19 70 GLU A O 1
ATOM 578 N N . VAL A 1 71 ? -13.520 -8.671 22.070 1.00 84.62 71 VAL A N 1
ATOM 579 C CA . VAL A 1 71 ? -13.292 -8.974 20.645 1.00 84.62 71 VAL A CA 1
ATOM 580 C C . VAL A 1 71 ? -12.847 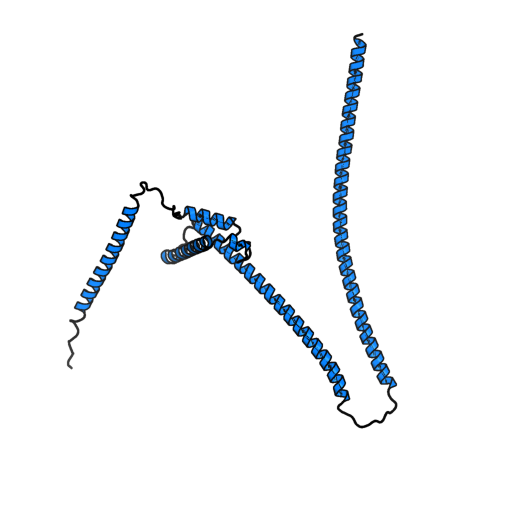-7.729 19.874 1.00 84.62 71 VAL A C 1
ATOM 582 O O . VAL A 1 71 ? -11.915 -7.809 19.069 1.00 84.62 71 VAL A O 1
ATOM 585 N N . ILE A 1 72 ? -13.472 -6.579 20.138 1.00 83.88 72 ILE A N 1
ATOM 586 C CA . ILE A 1 72 ? -13.096 -5.295 19.532 1.00 83.88 72 ILE A CA 1
ATOM 587 C C . ILE A 1 72 ? -11.675 -4.897 19.950 1.00 83.88 72 ILE A C 1
ATOM 589 O O . ILE A 1 72 ? -10.854 -4.541 19.101 1.00 83.88 72 ILE A O 1
ATOM 593 N N . THR A 1 73 ? -11.368 -5.005 21.244 1.00 80.88 73 THR A N 1
ATOM 594 C CA . THR A 1 73 ? -10.066 -4.626 21.817 1.00 80.88 73 THR A CA 1
ATOM 595 C C . THR A 1 73 ? -8.940 -5.546 21.347 1.00 80.88 73 THR A C 1
ATOM 597 O O . THR A 1 73 ? -7.812 -5.100 21.150 1.00 80.88 73 THR A O 1
ATOM 600 N N . SER A 1 74 ? -9.244 -6.819 21.086 1.00 73.62 74 SER A N 1
ATOM 601 C CA . SER A 1 74 ? -8.276 -7.841 20.665 1.00 73.62 74 SER A CA 1
ATOM 602 C C . SER A 1 74 ? -7.734 -7.641 19.245 1.00 73.62 74 SER A C 1
ATOM 604 O O . SER A 1 74 ? -6.999 -8.498 18.752 1.00 73.62 74 SER A O 1
ATOM 606 N N . LYS A 1 75 ? -8.092 -6.538 18.562 1.00 68.00 75 LYS A N 1
ATOM 607 C CA . LYS A 1 75 ? -7.603 -6.171 17.217 1.00 68.00 75 LYS A CA 1
ATOM 608 C C . LYS A 1 75 ? -7.711 -7.321 16.215 1.00 68.00 75 LYS A C 1
ATOM 610 O O . LYS A 1 75 ? -6.910 -7.473 15.292 1.00 68.00 75 LYS A O 1
ATOM 615 N N . LEU A 1 76 ? -8.754 -8.132 16.377 1.00 68.31 76 LEU A N 1
ATOM 616 C CA . LEU A 1 76 ? -8.922 -9.406 15.682 1.00 68.31 76 LEU A CA 1
ATOM 617 C C . LEU A 1 76 ? -9.032 -9.241 14.155 1.00 68.31 76 LEU A C 1
ATOM 619 O O . LEU A 1 76 ? -8.843 -10.203 13.413 1.00 68.31 76 LEU A O 1
ATOM 623 N N . PHE A 1 77 ? -9.331 -8.024 13.696 1.00 67.94 77 PHE A N 1
ATOM 624 C CA . PHE A 1 77 ? -9.538 -7.649 12.298 1.00 67.94 77 PHE A CA 1
ATOM 625 C C . PHE A 1 77 ? -8.329 -6.961 11.643 1.00 67.94 77 PHE A C 1
ATOM 627 O O . PHE A 1 77 ? -8.322 -6.822 10.421 1.00 67.94 77 PHE A O 1
ATOM 634 N N . GLU A 1 78 ? -7.299 -6.587 12.416 1.00 67.50 78 GLU A N 1
ATOM 635 C CA . GLU A 1 78 ? -6.051 -6.003 11.888 1.00 67.50 78 GLU A CA 1
ATOM 636 C C . GLU A 1 78 ? -5.153 -7.075 11.245 1.00 67.50 78 GLU A C 1
ATOM 638 O O . GLU A 1 78 ? -4.406 -6.802 10.306 1.00 67.50 78 GLU A O 1
ATOM 643 N N . THR A 1 79 ? -5.240 -8.322 11.718 1.00 67.38 79 THR A N 1
ATOM 644 C CA . THR A 1 79 ? -4.407 -9.426 11.228 1.00 67.38 79 THR A CA 1
ATOM 645 C C . THR A 1 79 ? -5.037 -10.140 10.028 1.00 67.38 79 THR A C 1
ATOM 647 O O . THR A 1 79 ? -6.256 -10.345 9.933 1.00 67.38 79 THR A O 1
ATOM 650 N N . LYS A 1 80 ? -4.188 -10.580 9.086 1.00 67.94 80 LYS A N 1
ATOM 651 C CA . LYS A 1 80 ? -4.620 -11.275 7.862 1.00 67.94 80 LYS A CA 1
ATOM 652 C C . LYS A 1 80 ? -5.499 -12.486 8.200 1.00 67.94 80 LYS A C 1
ATOM 654 O O . LYS A 1 80 ? -5.128 -13.352 8.998 1.00 67.94 80 LYS A O 1
ATOM 659 N N . LYS A 1 81 ? -6.671 -12.574 7.560 1.00 67.12 81 LYS A N 1
ATOM 660 C CA . LYS A 1 81 ? -7.619 -13.691 7.718 1.00 67.12 81 LYS A CA 1
ATOM 661 C C . LYS A 1 81 ? -6.911 -15.031 7.466 1.00 67.12 81 LYS A C 1
ATOM 663 O O . LYS A 1 81 ? -6.243 -15.191 6.448 1.00 67.12 81 LYS A O 1
ATOM 668 N N . ARG A 1 82 ? -7.066 -15.989 8.395 1.00 63.59 82 ARG A N 1
ATOM 669 C CA . ARG A 1 82 ? -6.389 -17.311 8.408 1.00 63.59 82 ARG A CA 1
ATOM 670 C C . ARG A 1 82 ? -4.855 -17.283 8.554 1.00 63.59 82 ARG A C 1
ATOM 672 O O . ARG A 1 82 ? -4.212 -18.288 8.266 1.00 63.59 82 ARG A O 1
ATOM 679 N N . SER A 1 83 ? -4.268 -16.178 9.017 1.00 65.12 83 SER A N 1
ATOM 680 C CA . SER A 1 83 ? -2.875 -16.169 9.484 1.00 65.12 83 SER A CA 1
ATOM 681 C C . SER A 1 83 ? -2.703 -17.096 10.695 1.00 65.12 83 SER A C 1
ATOM 683 O O . SER A 1 83 ? -3.638 -17.269 11.479 1.00 65.12 83 SER A O 1
ATOM 685 N N . ALA A 1 84 ? -1.505 -17.656 10.877 1.00 61.91 84 ALA A N 1
ATOM 686 C CA . ALA A 1 84 ? -1.149 -18.413 12.080 1.00 61.91 84 ALA A CA 1
ATOM 687 C C . ALA A 1 84 ? -1.323 -17.569 13.359 1.00 61.91 84 ALA A C 1
ATOM 689 O O . ALA A 1 84 ? -1.779 -18.078 14.379 1.00 61.91 84 ALA A O 1
ATOM 690 N N . GLU A 1 85 ? -1.050 -16.267 13.260 1.00 60.28 85 GLU A N 1
ATOM 691 C CA . GLU A 1 85 ? -1.232 -15.275 14.323 1.00 60.28 85 GLU A CA 1
ATOM 692 C C . GLU A 1 85 ? -2.713 -15.107 14.697 1.00 60.28 85 GLU A C 1
ATOM 694 O O . GLU A 1 85 ? -3.087 -15.175 15.864 1.00 60.28 85 GLU A O 1
ATOM 699 N N . ARG A 1 86 ? -3.597 -15.029 13.694 1.00 62.34 86 ARG A N 1
ATOM 700 C CA . ARG A 1 86 ? -5.048 -14.947 13.906 1.00 62.34 86 ARG A CA 1
ATOM 701 C C . ARG A 1 86 ? -5.637 -16.273 14.385 1.00 62.34 86 ARG A C 1
ATOM 703 O O . ARG A 1 86 ? -6.602 -16.272 15.132 1.00 62.34 86 ARG A O 1
ATOM 710 N N . ALA A 1 87 ? -5.064 -17.411 13.995 1.00 61.31 87 ALA A N 1
ATOM 711 C CA . ALA A 1 87 ? -5.542 -18.732 14.399 1.00 61.31 87 ALA A CA 1
ATOM 712 C C . ALA A 1 87 ? -5.336 -19.025 15.897 1.00 61.31 87 ALA A C 1
ATOM 714 O O . ALA A 1 87 ? -6.134 -19.767 16.470 1.00 61.31 87 ALA A O 1
ATOM 715 N N . GLN A 1 88 ? -4.303 -18.446 16.523 1.00 54.47 88 GLN A N 1
ATOM 716 C CA . GLN A 1 88 ? -4.100 -18.536 17.974 1.00 54.47 88 GLN A CA 1
ATOM 717 C C . GLN A 1 88 ? -5.074 -17.640 18.753 1.00 54.47 88 GLN A C 1
ATOM 719 O O . GLN A 1 88 ? -5.577 -18.058 19.792 1.00 54.47 88 GLN A O 1
ATOM 724 N N . VAL A 1 89 ? -5.379 -16.451 18.222 1.00 55.44 89 VAL A N 1
ATOM 725 C CA . VAL A 1 89 ? -6.316 -15.485 18.826 1.00 55.44 89 VAL A CA 1
ATOM 726 C C . VAL A 1 89 ? -7.784 -15.900 18.606 1.00 55.44 89 VAL A C 1
ATOM 728 O O . VAL A 1 89 ? -8.651 -15.670 19.442 1.00 55.44 89 VAL A O 1
ATOM 731 N N . GLU A 1 90 ? -8.085 -16.576 17.497 1.00 63.00 90 GLU A N 1
ATOM 732 C CA . GLU A 1 90 ? -9.440 -16.920 17.068 1.00 63.00 90 GLU A CA 1
ATOM 733 C C . GLU A 1 90 ? -9.802 -18.376 17.426 1.00 63.00 90 GLU A C 1
ATOM 735 O O . GLU A 1 90 ? -9.922 -19.272 16.574 1.00 63.00 90 GLU A O 1
ATOM 740 N N . GLN A 1 91 ? -10.000 -18.618 18.725 1.00 72.12 91 GLN A N 1
ATOM 741 C CA . GLN A 1 91 ? -10.540 -19.884 19.217 1.00 72.12 91 GLN A CA 1
ATOM 742 C C . GLN A 1 91 ? -11.903 -20.171 18.560 1.00 72.12 91 GLN A C 1
ATOM 744 O O . GLN A 1 91 ? -12.749 -19.291 18.399 1.00 72.12 91 GLN A O 1
ATOM 749 N N . ARG A 1 92 ? -12.143 -21.428 18.155 1.00 78.88 92 ARG A N 1
ATOM 750 C CA . ARG A 1 92 ? -13.387 -21.823 17.459 1.00 78.88 92 ARG A CA 1
ATOM 751 C C . ARG A 1 92 ? -14.648 -21.440 18.248 1.00 78.88 92 ARG A C 1
ATOM 753 O O . ARG A 1 92 ? -15.620 -21.013 17.637 1.00 78.88 92 ARG A O 1
ATOM 760 N N . SER A 1 93 ? -14.592 -21.529 19.574 1.00 81.62 93 SER A N 1
ATOM 761 C CA . SER A 1 93 ? -15.650 -21.104 20.497 1.00 81.62 93 SER A CA 1
ATOM 762 C C . SER A 1 93 ? -16.017 -19.623 20.352 1.00 81.62 93 SER A C 1
ATOM 764 O O . SER A 1 93 ? -17.202 -19.305 20.297 1.00 81.62 93 SER A O 1
ATOM 766 N N . VAL A 1 94 ? -15.022 -18.737 20.231 1.00 81.62 94 VAL A N 1
ATOM 767 C CA . VAL A 1 94 ? -15.201 -17.284 20.053 1.00 81.62 94 VAL A CA 1
ATOM 768 C C . VAL A 1 94 ? -15.927 -16.998 18.738 1.00 81.62 94 VAL A C 1
ATOM 770 O O . VAL A 1 94 ? -16.958 -16.327 18.736 1.00 81.62 94 VAL A O 1
ATOM 773 N N . ARG A 1 95 ? -15.472 -17.595 17.624 1.00 81.81 95 ARG A N 1
ATOM 774 C CA . ARG A 1 95 ? -16.151 -17.456 16.318 1.00 81.81 95 ARG A CA 1
ATOM 775 C C . ARG A 1 95 ? -17.591 -17.932 16.356 1.00 81.81 95 ARG A C 1
ATOM 777 O O . ARG A 1 95 ? -18.477 -17.269 15.825 1.00 81.81 95 ARG A O 1
ATOM 784 N N . ASP A 1 96 ? -17.814 -19.118 16.911 1.00 86.56 96 ASP A N 1
ATOM 785 C CA . ASP A 1 96 ? -19.132 -19.744 16.894 1.00 86.56 96 ASP A CA 1
ATOM 786 C C . ASP A 1 96 ? -20.116 -18.959 17.778 1.00 86.56 96 ASP A C 1
ATOM 788 O O . ASP A 1 96 ? -21.284 -18.806 17.404 1.00 86.56 96 ASP A O 1
ATOM 792 N N . ARG A 1 97 ? -19.643 -18.379 18.896 1.00 88.12 97 ARG A N 1
ATOM 793 C CA . ARG A 1 97 ? -20.431 -17.459 19.730 1.00 88.12 97 ARG A CA 1
ATOM 794 C C . ARG A 1 97 ? -20.751 -16.162 18.993 1.00 88.12 97 ARG A C 1
ATOM 796 O O . ARG A 1 97 ? -21.927 -15.819 18.895 1.00 88.12 97 ARG A O 1
ATOM 803 N N . LEU A 1 98 ? -19.749 -15.491 18.427 1.00 87.56 98 LEU A N 1
ATOM 804 C CA . LEU A 1 98 ? -19.935 -14.227 17.712 1.00 87.56 98 LEU A CA 1
ATOM 805 C C . LEU A 1 98 ? -20.915 -14.379 16.539 1.00 87.56 98 LEU A C 1
ATOM 807 O O . LEU A 1 98 ? -21.878 -13.625 16.424 1.00 87.56 98 LEU A O 1
ATOM 811 N N . LYS A 1 99 ? -20.759 -15.432 15.727 1.00 88.62 99 LYS A N 1
ATOM 812 C CA . LYS A 1 99 ? -21.690 -15.750 14.629 1.00 88.62 99 LYS A CA 1
ATOM 813 C C . LYS A 1 99 ? -23.118 -15.960 15.113 1.00 88.62 99 LYS A C 1
ATOM 815 O O . LYS A 1 99 ? -24.067 -15.592 14.419 1.00 88.62 99 LYS A O 1
ATOM 820 N N . LYS A 1 100 ? -23.290 -16.587 16.279 1.00 90.19 100 LYS A N 1
ATOM 821 C CA . LYS A 1 100 ? -24.610 -16.775 16.880 1.00 90.19 100 LYS A CA 1
ATOM 822 C C . LYS A 1 100 ? -25.226 -15.431 17.274 1.00 90.19 100 LYS A C 1
ATOM 824 O O . LYS A 1 100 ? -26.394 -15.228 16.950 1.00 90.19 100 LYS A O 1
ATOM 829 N N . LEU A 1 101 ? -24.459 -14.540 17.907 1.00 89.19 101 LEU A N 1
ATOM 830 C CA . LEU A 1 101 ? -24.923 -13.211 18.322 1.00 89.19 101 LEU A CA 1
ATOM 831 C C . LEU A 1 101 ? -25.305 -12.341 17.121 1.00 89.19 101 LEU A C 1
ATOM 833 O O . LEU A 1 101 ? -26.440 -11.883 17.051 1.00 89.19 101 LEU A O 1
ATOM 837 N N . ILE A 1 102 ? -24.439 -12.242 16.108 1.00 88.12 102 ILE A N 1
ATOM 838 C CA . ILE A 1 102 ? -24.726 -11.501 14.865 1.00 88.12 102 ILE A CA 1
ATOM 839 C C . ILE A 1 102 ? -25.993 -12.042 14.183 1.00 88.12 102 ILE A C 1
ATOM 841 O O . ILE A 1 102 ? -26.848 -11.287 13.720 1.00 88.12 102 ILE A O 1
ATOM 845 N N . LYS A 1 103 ? -26.167 -13.370 14.143 1.00 89.50 103 LYS A N 1
ATOM 846 C CA . LYS A 1 103 ? -27.370 -13.990 13.568 1.00 89.50 103 LYS A CA 1
ATOM 847 C C . LYS A 1 103 ? -28.633 -13.665 14.368 1.00 89.50 103 LYS A C 1
ATOM 849 O O . LYS A 1 103 ? -29.697 -13.508 13.771 1.00 89.50 103 LYS A O 1
ATOM 854 N N . GLN A 1 104 ? -28.541 -13.620 15.696 1.00 87.12 104 GLN A N 1
ATOM 855 C CA . GLN A 1 104 ? -29.660 -13.254 16.565 1.00 87.12 104 GLN A CA 1
ATOM 856 C C . GLN A 1 104 ? -30.020 -11.774 16.409 1.00 87.12 104 GLN A C 1
ATOM 858 O O . GLN A 1 104 ? -31.203 -11.479 16.259 1.00 87.12 104 GLN A O 1
ATOM 863 N N . PHE A 1 105 ? -29.021 -10.893 16.337 1.00 85.94 105 PHE A N 1
ATOM 864 C CA . PHE A 1 105 ? -29.183 -9.461 16.091 1.00 85.94 105 PHE A CA 1
ATOM 865 C C . PHE A 1 105 ? -29.903 -9.181 14.765 1.00 85.94 105 PHE A C 1
ATOM 867 O O . PHE A 1 105 ? -31.012 -8.651 14.762 1.00 85.94 105 PHE A O 1
ATOM 874 N N . ARG A 1 106 ? -29.369 -9.689 13.645 1.00 84.56 106 ARG A N 1
ATOM 875 C CA . ARG A 1 106 ? -29.985 -9.527 12.312 1.00 84.56 106 ARG A CA 1
ATOM 876 C C . ARG A 1 106 ? -31.406 -10.084 12.244 1.00 84.56 106 ARG A C 1
ATOM 878 O O . ARG A 1 106 ? -32.253 -9.585 11.505 1.00 84.56 106 ARG A O 1
ATOM 885 N N . LYS A 1 107 ? -31.678 -11.161 12.988 1.00 86.31 107 LYS A N 1
ATOM 886 C CA . LYS A 1 107 ? -33.023 -11.735 13.072 1.00 86.31 107 LYS A CA 1
ATOM 887 C C . LYS A 1 107 ? -33.970 -10.819 13.853 1.00 86.31 107 LYS A C 1
ATOM 889 O O . LYS A 1 107 ? -35.082 -10.607 13.384 1.00 86.31 107 LYS A O 1
ATOM 894 N N . LYS A 1 108 ? -33.531 -10.288 14.998 1.00 82.81 108 LYS A N 1
ATOM 895 C CA . LYS A 1 108 ? -34.304 -9.360 15.832 1.00 82.81 108 LYS A CA 1
ATOM 896 C C . LYS A 1 108 ? -34.657 -8.094 15.048 1.00 82.81 108 LYS A C 1
ATOM 898 O O . LYS A 1 108 ? -35.835 -7.775 14.946 1.00 82.81 108 LYS A O 1
ATOM 903 N N . GLU A 1 109 ? -33.685 -7.475 14.377 1.00 79.81 109 GLU A N 1
ATOM 904 C CA . GLU A 1 109 ? -33.934 -6.333 13.487 1.00 79.81 109 GLU A CA 1
ATOM 905 C C . GLU A 1 109 ? -34.975 -6.638 12.401 1.00 79.81 109 GLU A C 1
ATOM 907 O O . GLU A 1 109 ? -35.867 -5.834 12.140 1.00 79.81 109 GLU A O 1
ATOM 912 N N . ASN A 1 110 ? -34.873 -7.799 11.745 1.00 80.62 110 ASN A N 1
ATOM 913 C CA . ASN A 1 110 ? -35.779 -8.158 10.657 1.00 80.62 110 ASN A CA 1
ATOM 914 C C . ASN A 1 110 ? -37.201 -8.462 11.159 1.00 80.62 110 ASN A C 1
ATOM 916 O O . ASN A 1 110 ? -38.180 -8.072 10.521 1.00 80.62 110 ASN A O 1
ATOM 920 N N . ASP A 1 111 ? -37.320 -9.140 12.303 1.00 80.25 111 ASP A N 1
ATOM 921 C CA . ASP A 1 111 ? -38.606 -9.445 12.930 1.00 80.25 111 ASP A CA 1
ATOM 922 C C . ASP A 1 111 ? -39.293 -8.154 13.428 1.00 80.25 111 ASP A C 1
ATOM 924 O O . ASP A 1 111 ? -40.494 -7.986 13.213 1.00 80.25 111 ASP A O 1
ATOM 928 N N . GLU A 1 112 ? -38.545 -7.201 13.997 1.00 75.56 112 GLU A N 1
ATOM 929 C CA . GLU A 1 112 ? -39.071 -5.901 14.447 1.00 75.56 112 GLU A CA 1
ATOM 930 C C . GLU A 1 112 ? -39.445 -4.982 13.275 1.00 75.56 112 GLU A C 1
ATOM 932 O O . GLU A 1 112 ? -40.563 -4.458 13.241 1.00 75.56 112 GLU A O 1
ATOM 937 N N . ARG A 1 113 ? -38.595 -4.890 12.241 1.00 72.19 113 ARG A N 1
ATOM 938 C CA . ARG A 1 113 ? -38.903 -4.170 10.992 1.00 72.19 113 ARG A CA 1
ATOM 939 C C . ARG A 1 113 ? -40.173 -4.707 10.329 1.00 72.19 113 ARG A C 1
ATOM 941 O O . ARG A 1 113 ? -40.960 -3.937 9.785 1.00 72.19 113 ARG A O 1
ATOM 948 N N . ARG A 1 114 ? -40.393 -6.024 10.391 1.00 77.25 114 ARG A N 1
ATOM 949 C CA . ARG A 1 114 ? -41.586 -6.683 9.845 1.00 77.25 114 ARG A CA 1
ATOM 950 C C . ARG A 1 114 ? -42.835 -6.488 10.710 1.00 77.25 114 ARG A C 1
ATOM 952 O O . ARG A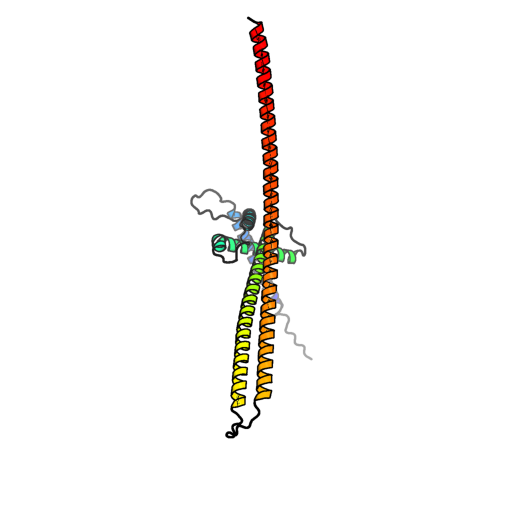 1 114 ? -43.936 -6.507 10.163 1.00 77.25 114 ARG A O 1
ATOM 959 N N . ALA A 1 115 ? -42.683 -6.354 12.027 1.00 76.62 115 ALA A N 1
ATOM 960 C CA . ALA A 1 115 ? -43.798 -6.287 12.968 1.00 76.62 115 ALA A CA 1
ATOM 961 C C . ALA A 1 115 ? -44.291 -4.859 13.245 1.00 76.62 115 ALA A C 1
ATOM 963 O O . ALA A 1 115 ? -45.503 -4.653 13.288 1.00 76.62 115 ALA A O 1
ATOM 964 N N . SER A 1 116 ? -43.391 -3.891 13.446 1.00 62.72 116 SER A N 1
ATOM 965 C CA . SER A 1 116 ? -43.759 -2.525 13.857 1.00 62.72 116 SER A CA 1
ATOM 966 C C . SER A 1 116 ? -43.526 -1.472 12.769 1.00 62.72 116 SER A C 1
ATOM 968 O O . SER A 1 116 ? -44.087 -0.383 12.857 1.00 62.72 116 SER A O 1
ATOM 970 N N . GLY A 1 117 ? -42.712 -1.774 11.747 1.00 57.78 117 GLY A N 1
ATOM 971 C CA . GLY A 1 117 ? -42.299 -0.800 10.728 1.00 57.78 117 GLY A CA 1
ATOM 972 C C . GLY A 1 117 ? -41.465 0.369 11.276 1.00 57.78 117 GLY A C 1
ATOM 973 O O . GLY A 1 117 ? -41.153 1.291 10.527 1.00 57.78 117 GLY A O 1
ATOM 974 N N . ILE A 1 118 ? -41.106 0.335 12.563 1.00 56.47 118 ILE A N 1
ATOM 975 C CA . ILE A 1 118 ? -40.360 1.362 13.294 1.00 56.47 118 ILE A CA 1
ATOM 976 C C . ILE A 1 118 ? -39.075 0.715 13.823 1.00 56.47 118 ILE A C 1
ATOM 978 O O . ILE A 1 118 ? -39.081 -0.439 14.248 1.00 56.47 118 ILE A O 1
ATOM 982 N N . SER A 1 119 ? -37.964 1.450 13.747 1.00 51.94 119 SER A N 1
ATOM 983 C CA . SER A 1 119 ? -36.642 0.956 14.143 1.00 51.94 119 SER A CA 1
ATOM 984 C C . SER A 1 119 ? -36.579 0.605 15.643 1.00 51.94 119 SER A C 1
ATOM 986 O O . SER A 1 119 ? -37.050 1.413 16.447 1.00 51.94 119 SER A O 1
ATOM 988 N N . PRO A 1 120 ? -35.975 -0.541 16.020 1.00 65.62 120 PRO A N 1
ATOM 989 C CA . PRO A 1 120 ? -35.657 -0.891 17.408 1.00 65.62 120 PRO A CA 1
ATOM 990 C C . PRO A 1 120 ? -34.802 0.180 18.103 1.00 65.62 120 PRO A C 1
ATOM 992 O O . PRO A 1 120 ? -33.985 0.833 17.448 1.00 65.62 120 PRO A O 1
ATOM 995 N N . GLU A 1 121 ? -34.932 0.317 19.427 1.00 63.56 121 GLU A N 1
ATOM 996 C CA . GLU A 1 121 ? -33.944 1.035 20.245 1.00 63.56 121 GLU A CA 1
ATOM 997 C C . GLU A 1 121 ? -32.638 0.220 20.269 1.00 63.56 121 GLU A C 1
ATOM 999 O O . GLU A 1 121 ? -32.643 -0.954 20.649 1.00 63.56 121 GLU A O 1
ATOM 1004 N N . LEU A 1 122 ? -31.535 0.829 19.820 1.00 67.19 122 LEU A N 1
ATOM 1005 C CA . LEU A 1 122 ? -30.216 0.197 19.748 1.00 67.19 122 LEU A CA 1
ATOM 1006 C C . LEU A 1 122 ? -29.679 -0.030 21.162 1.00 67.19 122 LEU A C 1
ATOM 1008 O O . LEU A 1 122 ? -29.339 0.920 21.870 1.00 67.19 122 LEU A O 1
ATOM 1012 N N . THR A 1 123 ? -29.603 -1.292 21.582 1.00 80.38 123 THR A N 1
ATOM 1013 C CA . THR A 1 123 ? -28.940 -1.638 22.843 1.00 80.38 123 THR A CA 1
ATOM 1014 C C . THR A 1 123 ? -27.419 -1.578 22.676 1.00 80.38 123 THR A C 1
ATOM 1016 O O . THR A 1 123 ? -26.908 -1.714 21.569 1.00 80.38 123 THR A O 1
ATOM 1019 N N . GLU A 1 124 ? -26.662 -1.414 23.766 1.00 84.19 124 GLU A N 1
ATOM 1020 C CA . GLU A 1 124 ? -25.185 -1.382 23.719 1.00 84.19 124 GLU A CA 1
ATOM 1021 C C . GLU A 1 124 ? -24.596 -2.601 22.985 1.00 84.19 124 GLU A C 1
ATOM 1023 O O . GLU A 1 124 ? -23.662 -2.472 22.199 1.00 84.19 124 GLU A O 1
ATOM 1028 N N . LEU A 1 125 ? -25.189 -3.783 23.185 1.00 84.69 125 LEU A N 1
ATOM 1029 C CA . LEU A 1 125 ? -24.795 -5.009 22.492 1.00 84.69 125 LEU A CA 1
ATOM 1030 C C . LEU A 1 125 ? -25.016 -4.923 20.975 1.00 84.69 125 LEU A C 1
ATOM 1032 O O . LEU A 1 125 ? -24.200 -5.435 20.211 1.00 84.69 125 LEU A O 1
ATOM 1036 N N . ASP A 1 126 ? -26.101 -4.280 20.546 1.00 86.12 126 ASP A N 1
ATOM 1037 C CA . ASP A 1 126 ? -26.434 -4.103 19.133 1.00 86.12 126 ASP A CA 1
ATOM 1038 C C . ASP A 1 126 ? -25.387 -3.207 18.450 1.00 86.12 126 ASP A C 1
ATOM 1040 O O . ASP A 1 126 ? -24.841 -3.590 17.416 1.00 86.12 126 ASP A O 1
ATOM 1044 N N . THR A 1 127 ? -25.005 -2.094 19.089 1.00 86.75 127 THR A N 1
ATOM 1045 C CA . THR A 1 127 ? -23.939 -1.195 18.607 1.00 86.75 127 THR A CA 1
ATOM 1046 C C . THR A 1 127 ? -22.592 -1.910 18.491 1.00 86.75 127 THR A C 1
ATOM 1048 O O . THR A 1 127 ? -21.890 -1.768 17.491 1.00 86.75 127 THR A O 1
ATOM 1051 N N . LEU A 1 128 ? -22.225 -2.723 19.488 1.00 87.44 128 LEU A N 1
ATOM 1052 C CA . LEU A 1 128 ? -20.968 -3.478 19.455 1.00 87.44 128 LEU A CA 1
ATOM 1053 C C . LEU A 1 128 ? -20.971 -4.548 18.349 1.00 87.44 128 LEU A C 1
ATOM 1055 O O . LEU A 1 128 ? -19.944 -4.787 17.715 1.00 87.44 128 LEU A O 1
ATOM 1059 N N . LEU A 1 129 ? -22.107 -5.208 18.101 1.00 89.75 129 LEU A N 1
ATOM 1060 C CA . LEU A 1 129 ? -22.238 -6.196 17.023 1.00 89.75 129 LEU A CA 1
ATOM 1061 C C . LEU A 1 129 ? -22.202 -5.552 15.633 1.00 89.75 129 LEU A C 1
ATOM 1063 O O . LEU A 1 129 ? -21.677 -6.169 14.700 1.00 89.75 129 LEU A O 1
ATOM 1067 N N . GLU A 1 130 ? -22.730 -4.338 15.495 1.00 88.19 130 GLU A N 1
ATOM 1068 C CA . GLU A 1 130 ? -22.634 -3.536 14.276 1.00 88.19 130 GLU A CA 1
ATOM 1069 C C . GLU A 1 130 ? -21.180 -3.126 14.009 1.00 88.19 130 GLU A C 1
ATOM 1071 O O . GLU A 1 130 ? -20.646 -3.476 12.958 1.00 88.19 130 GLU A O 1
ATOM 1076 N N . GLU A 1 131 ? -20.477 -2.558 14.998 1.00 89.69 131 GLU A N 1
ATOM 1077 C CA . GLU A 1 131 ? -19.053 -2.200 14.877 1.00 89.69 131 GLU A CA 1
ATOM 1078 C C . GLU A 1 131 ? -18.180 -3.415 14.514 1.00 89.69 131 GLU A C 1
ATOM 1080 O O . GLU A 1 131 ? -17.291 -3.338 13.660 1.00 89.69 131 GLU A O 1
ATOM 1085 N N . ILE A 1 132 ? -18.427 -4.569 15.146 1.00 88.12 132 ILE A N 1
ATOM 1086 C CA . ILE A 1 132 ? -17.711 -5.809 14.822 1.00 88.12 132 ILE A CA 1
ATOM 1087 C C . ILE A 1 132 ? -17.991 -6.243 13.378 1.00 88.12 132 ILE A C 1
ATOM 1089 O O . ILE A 1 132 ? -17.064 -6.661 12.682 1.00 88.12 132 ILE A O 1
ATOM 1093 N N . SER A 1 133 ? -19.245 -6.145 12.927 1.00 87.38 133 SER A N 1
ATOM 1094 C CA . SER A 1 133 ? -19.627 -6.506 11.558 1.00 87.38 133 SER A CA 1
ATOM 1095 C C . SER A 1 133 ? -18.957 -5.584 10.535 1.00 87.38 133 SER A C 1
ATOM 1097 O O . SER A 1 133 ? -18.391 -6.070 9.559 1.00 87.38 133 SER A O 1
ATOM 1099 N N . GLU A 1 134 ? -18.936 -4.275 10.788 1.00 88.38 134 GLU A N 1
ATOM 1100 C CA . GLU A 1 134 ? -18.267 -3.292 9.930 1.00 88.38 134 GLU A CA 1
ATOM 1101 C C . GLU A 1 134 ? -16.757 -3.540 9.840 1.00 88.38 134 GLU A C 1
ATOM 1103 O O . GLU A 1 134 ? -16.182 -3.540 8.749 1.00 88.38 134 GLU A O 1
ATOM 1108 N N . LYS A 1 135 ? -16.097 -3.815 10.973 1.00 86.12 135 LYS A N 1
ATOM 1109 C CA . LYS A 1 135 ? -14.664 -4.149 10.991 1.00 86.12 135 LYS A CA 1
ATOM 1110 C C . LYS A 1 135 ? -14.362 -5.461 10.268 1.00 86.12 135 LYS A C 1
ATOM 1112 O O . LYS A 1 135 ? -13.313 -5.571 9.628 1.00 86.12 135 LYS A O 1
ATOM 1117 N N . GLU A 1 136 ? -15.251 -6.452 10.352 1.00 84.69 136 GLU A N 1
ATOM 1118 C CA . GLU A 1 136 ? -15.118 -7.699 9.594 1.00 84.69 136 GLU A CA 1
ATOM 1119 C C . GLU A 1 136 ? -15.208 -7.438 8.085 1.00 84.69 136 GLU A C 1
ATOM 1121 O O . GLU A 1 136 ? -14.313 -7.854 7.345 1.00 84.69 136 GLU A O 1
ATOM 1126 N N . GLU A 1 137 ? -16.220 -6.695 7.635 1.00 86.81 137 GLU A N 1
ATOM 1127 C CA . GLU A 1 137 ? -16.416 -6.353 6.220 1.00 86.81 137 GLU A CA 1
ATOM 1128 C C . GLU A 1 137 ? -15.269 -5.487 5.668 1.00 86.81 137 GLU A C 1
ATOM 1130 O O . GLU A 1 137 ? -14.751 -5.752 4.579 1.00 86.81 137 GLU A O 1
ATOM 1135 N N . ALA A 1 138 ? -14.777 -4.510 6.433 1.00 85.19 138 ALA A N 1
ATOM 1136 C CA . ALA A 1 138 ? -13.611 -3.710 6.054 1.00 85.19 138 ALA A CA 1
ATOM 1137 C C . ALA A 1 138 ? -12.343 -4.572 5.891 1.00 85.19 138 ALA A C 1
ATOM 1139 O O . ALA A 1 138 ? -11.592 -4.424 4.928 1.00 85.19 138 ALA A O 1
ATOM 1140 N N . SER A 1 139 ? -12.119 -5.531 6.794 1.00 83.94 139 SER A N 1
ATOM 1141 C CA . SER A 1 139 ? -10.996 -6.473 6.691 1.00 83.94 139 SER A CA 1
ATOM 1142 C C . SER A 1 139 ? -11.116 -7.372 5.449 1.00 83.94 139 SER A C 1
ATOM 1144 O O . SER A 1 139 ? -10.119 -7.662 4.781 1.00 83.94 139 SER A O 1
ATOM 1146 N N . GLU A 1 140 ? -12.333 -7.798 5.098 1.00 84.88 140 GLU A N 1
ATOM 1147 C CA . GLU A 1 140 ? -12.592 -8.608 3.903 1.00 84.88 140 GLU A CA 1
ATOM 1148 C C . GLU A 1 140 ? -12.395 -7.833 2.599 1.00 84.88 140 GLU A C 1
ATOM 1150 O O . GLU A 1 140 ? -11.778 -8.362 1.672 1.00 84.88 140 GLU A O 1
ATOM 1155 N N . THR A 1 141 ? -12.862 -6.586 2.532 1.00 84.56 141 THR A N 1
ATOM 1156 C CA . THR A 1 141 ? -12.688 -5.733 1.345 1.00 84.56 141 THR A CA 1
ATOM 1157 C C . THR A 1 141 ? -11.218 -5.407 1.098 1.00 84.56 141 THR A C 1
ATOM 1159 O O . THR A 1 141 ? -10.747 -5.566 -0.028 1.00 84.56 141 THR A O 1
ATOM 1162 N N . LEU A 1 142 ? -10.453 -5.070 2.143 1.00 83.88 142 LEU A N 1
ATOM 1163 C CA . LEU A 1 142 ? -9.003 -4.873 2.041 1.00 83.88 142 LEU A CA 1
ATOM 1164 C C . LEU A 1 142 ? -8.283 -6.144 1.570 1.00 83.88 142 LEU A C 1
ATOM 1166 O O . LEU A 1 142 ? -7.389 -6.082 0.727 1.00 83.88 142 LEU A O 1
ATOM 1170 N N . ALA A 1 143 ? -8.672 -7.315 2.083 1.00 85.00 143 ALA A N 1
ATOM 1171 C CA . ALA A 1 143 ? -8.089 -8.580 1.646 1.00 85.00 143 ALA A CA 1
ATOM 1172 C C . ALA A 1 143 ? -8.413 -8.899 0.175 1.00 85.00 143 ALA A C 1
ATOM 1174 O O . ALA A 1 143 ? -7.556 -9.432 -0.534 1.00 85.00 143 ALA A O 1
ATOM 1175 N N . ALA A 1 144 ? -9.625 -8.574 -0.282 1.00 87.31 144 ALA A N 1
ATOM 1176 C CA . ALA A 1 144 ? -10.039 -8.753 -1.669 1.00 87.31 144 ALA A CA 1
ATOM 1177 C C . ALA A 1 144 ? -9.268 -7.823 -2.620 1.00 87.31 144 ALA A C 1
ATOM 1179 O O . ALA A 1 144 ? -8.729 -8.308 -3.613 1.00 87.31 144 ALA A O 1
ATOM 1180 N N . ASP A 1 145 ? -9.141 -6.535 -2.285 1.00 87.19 145 ASP A N 1
ATOM 1181 C CA . ASP A 1 145 ? -8.399 -5.550 -3.087 1.00 87.19 145 ASP A CA 1
ATOM 1182 C C . ASP A 1 145 ? -6.913 -5.918 -3.210 1.00 87.19 145 ASP A C 1
ATOM 1184 O O . ASP A 1 145 ? -6.346 -5.943 -4.304 1.00 87.19 145 ASP A O 1
ATOM 1188 N N . MET A 1 146 ? -6.285 -6.330 -2.102 1.00 83.12 146 MET A N 1
ATOM 1189 C CA . MET A 1 146 ? -4.899 -6.808 -2.120 1.00 83.12 146 MET A CA 1
ATOM 1190 C C . MET A 1 146 ? -4.722 -8.048 -3.006 1.00 83.12 146 MET A C 1
ATOM 1192 O O . MET A 1 146 ? -3.738 -8.135 -3.745 1.00 83.12 146 MET A O 1
ATOM 1196 N N . GLY A 1 147 ? -5.673 -8.987 -2.964 1.00 87.88 147 GLY A N 1
ATOM 1197 C CA . GLY A 1 147 ? -5.665 -10.169 -3.827 1.00 87.88 147 GLY A CA 1
ATOM 1198 C C . GLY A 1 147 ? -5.871 -9.830 -5.306 1.00 87.88 147 GLY A C 1
ATOM 1199 O O . GLY A 1 147 ? -5.196 -10.390 -6.172 1.00 87.88 147 GLY A O 1
ATOM 1200 N N . GLU A 1 148 ? -6.758 -8.885 -5.619 1.00 90.69 148 GLU A N 1
ATOM 1201 C CA . GLU A 1 148 ? -6.972 -8.420 -6.991 1.00 90.69 148 GLU A CA 1
ATOM 1202 C C . GLU A 1 148 ? -5.735 -7.699 -7.538 1.00 90.69 148 GLU A C 1
ATOM 1204 O O . GLU A 1 148 ? -5.308 -7.952 -8.668 1.00 90.69 148 GLU A O 1
ATOM 1209 N N . ARG A 1 149 ? -5.108 -6.848 -6.722 1.00 90.56 149 ARG A N 1
ATOM 1210 C CA . ARG A 1 149 ? -3.877 -6.138 -7.078 1.00 90.56 149 ARG A CA 1
ATOM 1211 C C . ARG A 1 149 ? -2.718 -7.094 -7.349 1.00 90.56 149 ARG A C 1
ATOM 1213 O O . ARG A 1 149 ? -1.966 -6.881 -8.298 1.00 90.56 149 ARG A O 1
ATOM 1220 N N . GLU A 1 150 ? -2.570 -8.140 -6.539 1.00 91.94 150 GLU A N 1
ATOM 1221 C CA . GLU A 1 150 ? -1.570 -9.191 -6.759 1.00 91.94 150 GLU A CA 1
ATOM 1222 C C . GLU A 1 150 ? -1.834 -9.946 -8.066 1.00 91.94 150 GLU A C 1
ATOM 1224 O O . GLU A 1 150 ? -0.924 -10.107 -8.881 1.00 91.94 150 GLU A O 1
ATOM 1229 N N . LYS A 1 151 ? -3.089 -10.335 -8.319 1.00 93.94 151 LYS A N 1
ATOM 1230 C CA . LYS A 1 151 ? -3.479 -10.995 -9.570 1.00 93.94 151 LYS A CA 1
ATOM 1231 C C . LYS A 1 151 ? -3.165 -10.130 -10.792 1.00 93.94 151 LYS A C 1
ATOM 1233 O O . LYS A 1 151 ? -2.611 -10.638 -11.761 1.00 93.94 151 LYS A O 1
ATOM 1238 N N . ARG A 1 152 ? -3.477 -8.832 -10.734 1.00 94.25 152 ARG A N 1
ATOM 1239 C CA . ARG A 1 152 ? -3.204 -7.884 -11.821 1.00 94.25 152 ARG A CA 1
ATOM 1240 C C . ARG A 1 152 ? -1.711 -7.783 -12.123 1.00 94.25 152 ARG A C 1
ATOM 1242 O O . ARG A 1 152 ? -1.332 -7.862 -13.283 1.00 94.25 152 ARG A O 1
ATOM 1249 N N . ARG A 1 153 ? -0.868 -7.702 -11.089 1.00 94.12 153 ARG A N 1
ATOM 1250 C CA . ARG A 1 153 ? 0.598 -7.698 -11.243 1.00 94.12 153 ARG A CA 1
ATOM 1251 C C . ARG A 1 153 ? 1.115 -8.971 -11.907 1.00 94.12 153 ARG A C 1
ATOM 1253 O O . ARG A 1 153 ? 1.908 -8.895 -12.835 1.00 94.12 153 ARG A O 1
ATOM 1260 N N . LEU A 1 154 ? 0.634 -10.134 -11.469 1.00 93.94 154 LEU A N 1
ATOM 1261 C CA . LEU A 1 154 ? 1.011 -11.413 -12.078 1.00 93.94 154 LEU A CA 1
ATOM 1262 C C . LEU A 1 154 ? 0.590 -11.493 -13.552 1.00 93.94 154 LEU A C 1
ATOM 1264 O O . LEU A 1 154 ? 1.314 -12.047 -14.378 1.00 93.94 154 LEU A O 1
ATOM 1268 N N . GLU A 1 155 ? -0.577 -10.946 -13.886 1.00 95.06 155 GLU A N 1
ATOM 1269 C CA . GLU A 1 155 ? -1.089 -10.907 -15.254 1.00 95.06 155 GLU A CA 1
ATOM 1270 C C . GLU A 1 155 ? -0.296 -9.928 -16.136 1.00 95.06 155 GLU A C 1
ATOM 1272 O O . GLU A 1 155 ? 0.046 -10.272 -17.267 1.00 95.06 155 GLU A O 1
ATOM 1277 N N . GLU A 1 156 ? 0.080 -8.761 -15.605 1.00 94.69 156 GLU A N 1
ATOM 1278 C CA . GLU A 1 156 ? 0.979 -7.793 -16.247 1.00 94.69 156 GLU A CA 1
ATOM 1279 C C . GLU A 1 156 ? 2.362 -8.400 -16.533 1.00 94.69 156 GLU A C 1
ATOM 1281 O O . GLU A 1 156 ? 2.823 -8.354 -17.675 1.00 94.69 156 GLU A O 1
ATOM 1286 N N . ASP A 1 157 ? 2.988 -9.043 -15.544 1.00 95.31 157 ASP A N 1
ATOM 1287 C CA . ASP A 1 157 ? 4.287 -9.711 -15.703 1.00 95.31 157 ASP A CA 1
ATOM 1288 C C . ASP A 1 157 ? 4.220 -10.838 -16.743 1.00 95.31 157 ASP A C 1
ATOM 1290 O O . ASP A 1 157 ? 5.111 -10.998 -17.585 1.00 95.31 157 ASP A O 1
ATOM 1294 N N . HIS A 1 158 ? 3.134 -11.614 -16.727 1.00 93.94 158 HIS A N 1
ATOM 1295 C CA . HIS A 1 158 ? 2.907 -12.669 -17.704 1.00 93.94 158 HIS A CA 1
ATOM 1296 C C . HIS A 1 158 ? 2.737 -12.105 -19.123 1.00 93.94 158 HIS A C 1
ATOM 1298 O O . HIS A 1 158 ? 3.361 -12.612 -20.060 1.00 93.94 158 HIS A O 1
ATOM 1304 N N . MET A 1 159 ? 1.943 -11.043 -19.297 1.00 94.06 159 MET A N 1
ATOM 1305 C CA . MET A 1 159 ? 1.779 -10.374 -20.591 1.00 94.06 159 MET A CA 1
ATOM 1306 C C . MET A 1 159 ? 3.099 -9.780 -21.091 1.00 94.06 159 MET A C 1
ATOM 1308 O O . MET A 1 159 ? 3.457 -10.008 -22.246 1.00 94.06 159 MET A O 1
ATOM 1312 N N . ALA A 1 160 ? 3.867 -9.112 -20.228 1.00 95.69 160 ALA A N 1
ATOM 1313 C CA . ALA A 1 160 ? 5.178 -8.565 -20.571 1.00 95.69 160 ALA A CA 1
ATOM 1314 C C . ALA A 1 160 ? 6.162 -9.666 -21.007 1.00 95.69 160 ALA A C 1
ATOM 1316 O O . ALA A 1 160 ? 6.867 -9.529 -22.013 1.00 95.69 160 ALA A O 1
ATOM 1317 N N . GLY A 1 161 ? 6.173 -10.806 -20.306 1.00 94.75 161 GLY A N 1
ATOM 1318 C CA . GLY A 1 161 ? 6.964 -11.978 -20.687 1.00 94.75 161 GLY A CA 1
ATOM 1319 C C . GLY A 1 161 ? 6.565 -12.547 -22.053 1.00 94.75 161 GLY A C 1
ATOM 1320 O O . GLY A 1 161 ? 7.424 -12.859 -22.887 1.00 94.75 161 GLY A O 1
ATOM 1321 N N . GLN A 1 162 ? 5.261 -12.649 -22.322 1.00 93.12 162 GLN A N 1
ATOM 1322 C CA . GLN A 1 162 ? 4.753 -13.095 -23.620 1.00 93.12 162 GLN A CA 1
ATOM 1323 C C . GLN A 1 162 ? 5.072 -12.107 -24.747 1.00 93.12 162 GLN A C 1
ATOM 1325 O O . GLN A 1 162 ? 5.441 -12.535 -25.845 1.00 93.12 162 GLN A O 1
ATOM 1330 N N . GLU A 1 163 ? 4.980 -10.805 -24.488 1.00 94.25 163 GLU A N 1
ATOM 1331 C CA . GLU A 1 163 ? 5.294 -9.756 -25.455 1.00 94.25 163 GLU A CA 1
ATOM 1332 C C . GLU A 1 163 ? 6.782 -9.766 -25.826 1.00 94.25 163 GLU A C 1
ATOM 1334 O O . GLU A 1 163 ? 7.118 -9.780 -27.014 1.00 94.25 163 GLU A O 1
ATOM 1339 N N . MET A 1 164 ? 7.681 -9.876 -24.841 1.00 93.12 164 MET A N 1
ATOM 1340 C CA . MET A 1 164 ? 9.118 -10.037 -25.091 1.00 93.12 164 MET A CA 1
ATOM 1341 C C . MET A 1 164 ? 9.409 -11.274 -25.947 1.00 93.12 164 MET A C 1
ATOM 1343 O O . MET A 1 164 ? 10.169 -11.199 -26.918 1.00 93.12 164 MET A O 1
ATOM 1347 N N . ARG A 1 165 ? 8.761 -12.407 -25.644 1.00 94.88 165 ARG A N 1
ATOM 1348 C CA . ARG A 1 165 ? 8.887 -13.635 -26.441 1.00 94.88 165 ARG A CA 1
ATOM 1349 C C . ARG A 1 165 ? 8.402 -13.427 -27.877 1.00 94.88 165 ARG A C 1
ATOM 1351 O O . ARG A 1 165 ? 9.081 -13.854 -28.811 1.00 94.88 165 ARG A O 1
ATOM 1358 N N . LYS A 1 166 ? 7.250 -12.780 -28.070 1.00 93.81 166 LYS A N 1
ATOM 1359 C CA . LYS A 1 166 ? 6.687 -12.493 -29.397 1.00 93.81 166 LYS A CA 1
ATOM 1360 C C . LYS A 1 166 ? 7.623 -11.597 -30.207 1.00 93.81 166 LYS A C 1
ATOM 1362 O O . LYS A 1 166 ? 7.962 -11.948 -31.334 1.00 93.81 166 LYS A O 1
ATOM 1367 N N . ARG A 1 167 ? 8.124 -10.516 -29.606 1.00 91.19 167 ARG A N 1
ATOM 1368 C CA . ARG A 1 167 ? 9.060 -9.577 -30.241 1.00 91.19 167 ARG A CA 1
ATOM 1369 C C . ARG A 1 167 ? 10.373 -10.250 -30.656 1.00 91.19 167 ARG A C 1
ATOM 1371 O O . ARG A 1 167 ? 10.878 -10.014 -31.756 1.00 91.19 167 ARG A O 1
ATOM 1378 N N . ALA A 1 168 ? 10.908 -11.138 -29.818 1.00 87.75 168 ALA A N 1
ATOM 1379 C CA . ALA A 1 168 ? 12.082 -11.942 -30.158 1.00 87.75 168 ALA A CA 1
ATOM 1380 C C . ALA A 1 168 ? 11.812 -12.901 -31.334 1.00 87.75 168 ALA A C 1
ATOM 1382 O O . ALA A 1 168 ? 12.624 -13.000 -32.257 1.00 87.75 168 ALA A O 1
ATOM 1383 N N . MET A 1 169 ? 10.654 -13.572 -31.340 1.00 85.75 169 MET A N 1
ATOM 1384 C CA . MET A 1 169 ? 10.250 -14.472 -32.428 1.00 85.75 169 MET A CA 1
ATOM 1385 C C . MET A 1 169 ? 10.010 -13.731 -33.746 1.00 85.75 169 MET A C 1
ATOM 1387 O O . MET A 1 169 ? 10.372 -14.244 -34.804 1.00 85.75 169 MET A O 1
ATOM 1391 N N . GLU A 1 170 ? 9.454 -12.522 -33.704 1.00 85.94 170 GLU A N 1
ATOM 1392 C CA . GLU A 1 170 ? 9.296 -11.660 -34.878 1.00 85.94 170 GLU A CA 1
ATOM 1393 C C . GLU A 1 170 ? 10.662 -11.262 -35.448 1.00 85.94 170 GLU A C 1
ATOM 1395 O O . GLU A 1 170 ? 10.901 -11.485 -36.635 1.00 85.94 170 GLU A O 1
ATOM 1400 N N . THR A 1 171 ? 11.601 -10.835 -34.597 1.00 86.00 171 THR A N 1
ATOM 1401 C CA . THR A 1 171 ? 12.979 -10.479 -34.991 1.00 86.00 171 THR A CA 1
ATOM 1402 C C . THR A 1 171 ? 13.712 -11.664 -35.639 1.00 86.00 171 THR A C 1
ATOM 1404 O O . THR A 1 171 ? 14.358 -11.523 -36.681 1.00 86.00 171 THR A O 1
ATOM 1407 N N . LEU A 1 172 ? 13.575 -12.867 -35.064 1.00 73.19 172 LEU A N 1
ATOM 1408 C CA . LEU A 1 172 ? 14.120 -14.105 -35.631 1.00 73.19 172 LEU A CA 1
ATOM 1409 C C . LEU A 1 172 ? 13.427 -14.491 -36.951 1.00 73.19 172 LEU A C 1
ATOM 1411 O O . LEU A 1 172 ? 14.057 -14.996 -37.881 1.00 73.19 172 LEU A O 1
ATOM 1415 N N . SER A 1 173 ? 12.120 -14.252 -37.062 1.00 69.31 173 SER A N 1
ATOM 1416 C CA . SER A 1 173 ? 11.381 -14.498 -38.300 1.00 69.31 173 SER A CA 1
ATOM 1417 C C . SER A 1 173 ? 11.783 -13.522 -39.410 1.00 69.31 173 SER A C 1
ATOM 1419 O O . SER A 1 173 ? 11.834 -13.917 -40.570 1.00 69.31 173 SER A O 1
ATOM 1421 N N . GLU A 1 174 ? 12.124 -12.274 -39.082 1.00 67.81 174 GLU A N 1
ATOM 1422 C CA . GLU A 1 174 ? 12.596 -11.259 -40.028 1.00 67.81 174 GLU A CA 1
ATOM 1423 C C . GLU A 1 174 ? 14.020 -11.532 -40.519 1.00 67.81 174 GLU A C 1
ATOM 1425 O O . GLU A 1 174 ? 14.308 -11.363 -41.707 1.00 67.81 174 GLU A O 1
ATOM 1430 N N . THR A 1 175 ? 14.922 -12.002 -39.649 1.00 61.88 175 THR A N 1
ATOM 1431 C CA . THR A 1 175 ? 16.243 -12.498 -40.075 1.00 61.88 175 THR A CA 1
ATOM 1432 C C . THR A 1 175 ? 16.105 -13.747 -40.945 1.00 61.88 175 THR A C 1
ATOM 1434 O O . THR A 1 175 ? 16.757 -13.836 -41.986 1.00 61.88 175 THR A O 1
ATOM 1437 N N . LYS A 1 176 ? 15.181 -14.661 -40.616 1.00 63.53 176 LYS A N 1
ATOM 1438 C CA . LYS A 1 176 ? 14.894 -15.841 -41.446 1.00 63.53 176 LYS A CA 1
ATOM 1439 C C . LYS A 1 176 ? 14.263 -15.477 -42.795 1.00 63.53 176 LYS A C 1
ATOM 1441 O O . LYS A 1 176 ? 14.681 -16.026 -43.807 1.00 63.53 176 LYS A O 1
ATOM 1446 N N . LYS A 1 177 ? 13.335 -14.511 -42.840 1.00 62.44 177 LYS A N 1
ATOM 1447 C CA . LYS A 1 177 ? 12.725 -13.984 -44.079 1.00 62.44 177 LYS A CA 1
ATOM 1448 C C . LYS A 1 177 ? 13.742 -13.270 -44.971 1.00 62.44 177 LYS A C 1
ATOM 1450 O O . LYS A 1 177 ? 13.659 -13.399 -46.193 1.00 62.44 177 LYS A O 1
ATOM 1455 N N . ARG A 1 178 ? 14.717 -12.560 -44.385 1.00 56.50 178 ARG A N 1
ATOM 1456 C CA . ARG A 1 178 ? 15.885 -12.034 -45.116 1.00 56.50 178 ARG A CA 1
ATOM 1457 C C . ARG A 1 178 ? 16.728 -13.157 -45.719 1.00 56.50 178 ARG A C 1
ATOM 1459 O O . ARG A 1 178 ? 17.174 -13.003 -46.847 1.00 56.50 178 ARG A O 1
ATOM 1466 N N . ASN A 1 179 ? 16.875 -14.284 -45.025 1.00 49.62 179 ASN A N 1
ATOM 1467 C CA . ASN A 1 179 ? 17.628 -15.431 -45.531 1.00 49.62 179 ASN A CA 1
ATOM 1468 C C . ASN A 1 179 ? 16.870 -16.215 -46.625 1.00 49.62 179 ASN A C 1
ATOM 1470 O O . ASN A 1 179 ? 17.462 -16.596 -47.623 1.00 49.62 179 ASN A O 1
ATOM 1474 N N . THR A 1 180 ? 15.548 -16.401 -46.516 1.00 47.59 180 THR A N 1
ATOM 1475 C CA . THR A 1 180 ? 14.754 -17.140 -47.524 1.00 47.59 180 THR A CA 1
ATOM 1476 C C . THR A 1 180 ? 14.448 -16.344 -48.795 1.00 47.59 180 THR A C 1
ATOM 1478 O O . THR A 1 180 ? 14.234 -16.947 -49.841 1.00 47.59 180 THR A O 1
ATOM 1481 N N . LYS A 1 181 ? 14.451 -15.001 -48.758 1.00 45.81 181 LYS A N 1
ATOM 1482 C CA . LYS A 1 181 ? 14.364 -14.180 -49.987 1.00 45.81 181 LYS A CA 1
ATOM 1483 C C . LYS A 1 181 ? 15.635 -14.244 -50.847 1.00 45.81 181 LYS A C 1
ATOM 1485 O O . LYS A 1 181 ? 15.577 -13.862 -52.008 1.00 45.81 181 LYS A O 1
ATOM 1490 N N . ILE A 1 182 ? 16.749 -14.732 -50.299 1.00 51.16 182 ILE A N 1
ATOM 1491 C CA . ILE A 1 182 ? 17.997 -14.979 -51.038 1.00 51.16 182 ILE A CA 1
ATOM 1492 C C . ILE A 1 182 ? 17.929 -16.318 -51.803 1.00 51.16 182 ILE A C 1
ATOM 1494 O O . ILE A 1 182 ? 18.652 -16.495 -52.776 1.00 51.16 182 ILE A O 1
ATOM 1498 N N . ASP A 1 183 ? 17.015 -17.225 -51.433 1.00 45.34 183 ASP A N 1
ATOM 1499 C CA . ASP A 1 183 ? 17.013 -18.621 -51.900 1.00 45.34 183 ASP A CA 1
ATOM 1500 C C . ASP A 1 183 ? 15.976 -18.943 -52.997 1.00 45.34 183 ASP A C 1
ATOM 1502 O O . ASP A 1 183 ? 15.977 -20.047 -53.537 1.00 45.34 183 ASP A O 1
ATOM 1506 N N . GLN A 1 184 ? 15.084 -18.009 -53.358 1.00 46.75 184 GLN A N 1
ATOM 1507 C CA . GLN A 1 184 ? 14.003 -18.279 -54.328 1.00 46.75 184 GLN A CA 1
ATOM 1508 C C . GLN A 1 184 ? 14.238 -17.808 -55.767 1.00 46.75 184 GLN A C 1
ATOM 1510 O O . GLN A 1 184 ? 13.397 -18.080 -56.617 1.00 46.75 184 GLN A O 1
ATOM 1515 N N . ASP A 1 185 ? 15.374 -17.192 -56.090 1.00 43.16 185 ASP A N 1
ATOM 1516 C CA . ASP A 1 185 ? 15.735 -16.987 -57.496 1.00 43.16 185 ASP A CA 1
ATOM 1517 C C . ASP A 1 185 ? 17.226 -17.242 -57.704 1.00 43.16 185 ASP A C 1
ATOM 1519 O O . ASP A 1 185 ? 18.073 -16.350 -57.668 1.00 43.16 185 ASP A O 1
ATOM 1523 N N . SER A 1 186 ? 17.548 -18.523 -57.878 1.00 43.00 186 SER A N 1
ATOM 1524 C CA . SER A 1 186 ? 18.872 -18.972 -58.291 1.00 43.00 186 SER A CA 1
ATOM 1525 C C . SER A 1 186 ? 18.884 -19.338 -59.781 1.00 43.00 186 SER A C 1
ATOM 1527 O O . SER A 1 186 ? 18.764 -20.519 -60.114 1.00 43.00 186 SER A O 1
ATOM 1529 N N . PRO A 1 187 ? 19.167 -18.400 -60.705 1.00 44.22 187 PRO A N 1
ATOM 1530 C CA . PRO A 1 187 ? 19.858 -18.720 -61.939 1.00 44.22 187 PRO A CA 1
ATOM 1531 C C . PRO A 1 187 ? 21.365 -18.538 -61.738 1.00 44.22 187 PRO A C 1
ATOM 1533 O O . PRO A 1 187 ? 21.862 -17.532 -61.231 1.00 44.22 187 PRO A O 1
ATOM 1536 N N . LYS A 1 188 ? 22.107 -19.560 -62.165 1.00 48.09 188 LYS A N 1
ATOM 1537 C CA . LYS A 1 188 ? 23.568 -19.661 -62.129 1.00 48.09 188 LYS A CA 1
ATOM 1538 C C . LYS A 1 188 ? 24.271 -18.349 -62.520 1.00 48.09 188 LYS A C 1
ATOM 1540 O O . LYS A 1 188 ? 24.111 -17.851 -63.630 1.00 48.09 188 LYS A O 1
ATOM 1545 N N . ARG A 1 189 ? 25.130 -17.886 -61.602 1.00 54.59 189 ARG A N 1
ATOM 1546 C CA . ARG A 1 189 ? 26.345 -17.062 -61.774 1.00 54.59 189 ARG A CA 1
ATOM 1547 C C . ARG A 1 189 ? 26.486 -16.314 -63.112 1.00 54.59 189 ARG A C 1
ATOM 1549 O O . ARG A 1 189 ? 26.915 -16.917 -64.091 1.00 54.59 189 ARG A O 1
ATOM 1556 N N . LYS A 1 190 ? 26.402 -14.976 -63.072 1.00 44.56 190 LYS A N 1
ATOM 1557 C CA . LYS A 1 190 ? 27.329 -14.071 -63.788 1.00 44.56 190 LYS A CA 1
ATOM 1558 C C . LYS A 1 190 ? 27.574 -12.809 -62.956 1.00 44.56 190 LYS A C 1
ATOM 1560 O O . LYS A 1 190 ? 26.721 -11.935 -62.870 1.00 44.56 190 LYS A O 1
ATOM 1565 N N . VAL A 1 191 ? 28.758 -12.720 -62.352 1.00 52.34 191 VAL A N 1
ATOM 1566 C CA . VAL A 1 191 ? 29.232 -11.514 -61.660 1.00 52.34 191 VAL A CA 1
ATOM 1567 C C . VAL A 1 191 ? 29.484 -10.425 -62.704 1.00 52.34 191 VAL A C 1
ATOM 1569 O O . VAL A 1 191 ? 30.336 -10.588 -63.577 1.00 52.34 191 VAL A O 1
ATOM 1572 N N . ARG A 1 192 ? 28.760 -9.305 -62.612 1.00 50.72 192 ARG A N 1
ATOM 1573 C CA . ARG A 1 192 ? 29.088 -8.063 -63.321 1.00 50.72 192 ARG A CA 1
ATOM 1574 C C . ARG A 1 192 ? 29.074 -6.886 -62.349 1.00 50.72 192 ARG A C 1
ATOM 1576 O O . ARG A 1 192 ? 28.033 -6.484 -61.853 1.00 50.72 192 ARG A O 1
ATOM 1583 N N . LYS A 1 193 ? 30.286 -6.389 -62.093 1.00 57.06 193 LYS A N 1
ATOM 1584 C CA . LYS A 1 193 ? 30.686 -4.989 -61.874 1.00 57.06 193 LYS A CA 1
ATOM 1585 C C . LYS A 1 193 ? 29.521 -4.018 -61.581 1.00 57.06 193 LYS A C 1
ATOM 1587 O O . LYS A 1 193 ? 28.925 -3.473 -62.502 1.00 57.06 193 LYS A O 1
ATOM 1592 N N . GLY A 1 194 ? 29.239 -3.795 -60.296 1.00 55.91 194 GLY A N 1
ATOM 1593 C CA . GLY A 1 194 ? 28.232 -2.825 -59.842 1.00 55.91 194 GLY A CA 1
ATOM 1594 C C . GLY A 1 194 ? 27.978 -2.825 -58.329 1.00 55.91 194 GLY A C 1
ATOM 1595 O O . GLY A 1 194 ? 26.837 -2.696 -57.913 1.00 55.91 194 GLY A O 1
ATOM 1596 N N . GLY A 1 195 ? 29.004 -3.041 -57.495 1.00 56.91 195 GLY A N 1
ATOM 1597 C CA . GLY A 1 195 ? 28.842 -3.172 -56.035 1.00 56.91 195 GLY A CA 1
ATOM 1598 C C . GLY A 1 195 ? 29.055 -1.887 -55.230 1.00 56.91 195 GLY A C 1
ATOM 1599 O O . GLY A 1 195 ? 28.651 -1.822 -54.077 1.00 56.91 195 GLY A O 1
ATOM 1600 N N . ASN A 1 196 ? 29.675 -0.853 -55.804 1.00 64.19 196 ASN A N 1
ATOM 1601 C CA . ASN A 1 196 ? 30.218 0.232 -54.981 1.00 64.19 196 ASN A CA 1
ATOM 1602 C C . ASN A 1 196 ? 29.132 1.170 -54.421 1.00 64.19 196 ASN A C 1
ATOM 1604 O O . ASN A 1 196 ? 29.172 1.538 -53.254 1.00 64.19 196 ASN A O 1
ATOM 1608 N N . THR A 1 197 ? 28.114 1.498 -55.219 1.00 72.38 197 THR A N 1
ATOM 1609 C CA . THR A 1 197 ? 27.039 2.419 -54.811 1.00 72.38 197 THR A CA 1
ATOM 1610 C C . THR A 1 197 ? 26.073 1.781 -53.808 1.00 72.38 197 THR A C 1
ATOM 1612 O O . THR A 1 197 ? 25.640 2.431 -52.861 1.00 72.38 197 THR A O 1
ATOM 1615 N N . ALA A 1 198 ? 25.766 0.490 -53.971 1.00 76.19 198 ALA A N 1
ATOM 1616 C CA . ALA A 1 198 ? 24.894 -0.240 -53.050 1.00 76.19 198 ALA A CA 1
ATOM 1617 C C . ALA A 1 198 ? 25.583 -0.528 -51.704 1.00 76.19 198 ALA A C 1
ATOM 1619 O O . ALA A 1 198 ? 24.947 -0.421 -50.659 1.00 76.19 198 ALA A O 1
ATOM 1620 N N . LEU A 1 199 ? 26.884 -0.843 -51.713 1.00 77.44 199 LEU A N 1
ATOM 1621 C CA . LEU A 1 199 ? 27.657 -1.028 -50.481 1.00 77.44 199 LEU A CA 1
ATOM 1622 C C . LEU A 1 199 ? 27.826 0.285 -49.709 1.00 77.44 199 LEU A C 1
ATOM 1624 O O . LEU A 1 199 ? 27.697 0.274 -48.489 1.00 77.44 199 LEU A O 1
ATOM 1628 N N . ALA A 1 200 ? 28.026 1.411 -50.402 1.00 77.94 200 ALA A N 1
ATOM 1629 C CA . ALA A 1 200 ? 28.073 2.729 -49.769 1.00 77.94 200 ALA A CA 1
ATOM 1630 C C . ALA A 1 200 ? 26.748 3.080 -49.070 1.00 77.94 200 ALA A C 1
ATOM 1632 O O . ALA A 1 200 ? 26.759 3.495 -47.917 1.00 77.94 200 ALA A O 1
ATOM 1633 N N . PHE A 1 201 ? 25.604 2.828 -49.716 1.00 79.94 201 PHE A N 1
ATOM 1634 C CA . PHE A 1 201 ? 24.289 3.066 -49.112 1.00 79.94 201 PHE A CA 1
ATOM 1635 C C . PHE A 1 201 ? 24.021 2.174 -47.888 1.00 79.94 201 PHE A C 1
ATOM 1637 O O . PHE A 1 201 ? 23.450 2.624 -46.896 1.00 79.94 201 PHE A O 1
ATOM 1644 N N . LEU A 1 202 ? 24.436 0.903 -47.933 1.00 79.81 202 LEU A N 1
ATOM 1645 C CA . LEU A 1 202 ? 24.298 -0.011 -46.794 1.00 79.81 202 LEU A CA 1
ATOM 1646 C C . LEU A 1 202 ? 25.213 0.381 -45.628 1.00 79.81 202 LEU A C 1
ATOM 1648 O O . LEU A 1 202 ? 24.777 0.311 -44.481 1.00 79.81 202 LEU A O 1
ATOM 1652 N N . ALA A 1 203 ? 26.439 0.826 -45.914 1.00 81.62 203 ALA A N 1
ATOM 1653 C CA . ALA A 1 203 ? 27.361 1.338 -44.905 1.00 81.62 203 ALA A CA 1
ATOM 1654 C C . ALA A 1 203 ? 26.831 2.630 -44.263 1.00 81.62 203 ALA A C 1
ATOM 1656 O O . ALA A 1 203 ? 26.769 2.719 -43.041 1.00 81.62 203 ALA A O 1
ATOM 1657 N N . GLU A 1 204 ? 26.348 3.582 -45.069 1.00 84.00 204 GLU A N 1
ATOM 1658 C CA . GLU A 1 204 ? 25.749 4.832 -44.585 1.00 84.00 204 GLU A CA 1
ATOM 1659 C C . GLU A 1 204 ? 24.502 4.569 -43.726 1.00 84.00 204 GLU A C 1
ATOM 1661 O O . GLU A 1 204 ? 24.287 5.209 -42.696 1.00 84.00 204 GLU A O 1
ATOM 1666 N N . LYS A 1 205 ? 23.671 3.598 -44.119 1.00 87.31 205 LYS A N 1
ATOM 1667 C CA . LYS A 1 205 ? 22.494 3.208 -43.339 1.00 87.31 205 LYS A CA 1
ATOM 1668 C C . LYS A 1 205 ? 22.875 2.548 -42.012 1.00 87.31 205 LYS A C 1
ATOM 1670 O O . LYS A 1 205 ? 22.263 2.872 -40.998 1.00 87.31 205 LYS A O 1
ATOM 1675 N N . ALA A 1 206 ? 23.874 1.664 -42.015 1.00 84.31 206 ALA A N 1
ATOM 1676 C CA . ALA A 1 206 ? 24.379 1.036 -40.797 1.00 84.31 206 ALA A CA 1
ATOM 1677 C C . ALA A 1 206 ? 24.958 2.081 -39.833 1.00 84.31 206 ALA A C 1
ATOM 1679 O O . ALA A 1 206 ? 24.650 2.050 -38.647 1.00 84.31 206 ALA A O 1
ATOM 1680 N N . GLU A 1 207 ? 25.707 3.056 -40.349 1.00 86.62 207 GLU A N 1
ATOM 1681 C CA . GLU A 1 207 ? 26.269 4.147 -39.552 1.00 86.62 207 GLU A CA 1
ATOM 1682 C C . GLU A 1 207 ? 25.180 5.049 -38.948 1.00 86.62 207 GLU A C 1
ATOM 1684 O O . GLU A 1 207 ? 25.277 5.472 -37.798 1.00 86.62 207 GLU A O 1
ATOM 1689 N N . LYS A 1 208 ? 24.100 5.327 -39.691 1.00 89.12 208 LYS A N 1
ATOM 1690 C CA . LYS A 1 208 ? 22.945 6.069 -39.158 1.00 89.12 208 LYS A CA 1
ATOM 1691 C C . LYS A 1 208 ? 22.224 5.293 -38.058 1.00 89.12 208 LYS A C 1
ATOM 1693 O O . LYS A 1 208 ? 21.817 5.888 -37.065 1.00 89.12 208 LYS A O 1
ATOM 1698 N N . GLU A 1 209 ? 22.079 3.980 -38.209 1.00 79.31 209 GLU A N 1
ATOM 1699 C CA . GLU A 1 209 ? 21.431 3.130 -37.207 1.00 79.31 209 GLU A CA 1
ATOM 1700 C C . GLU A 1 209 ? 22.266 3.027 -35.921 1.00 79.31 209 GLU A C 1
ATOM 1702 O O . GLU A 1 209 ? 21.720 3.157 -34.823 1.00 79.31 209 GLU A O 1
ATOM 1707 N N . THR A 1 210 ? 23.593 2.895 -36.032 1.00 78.50 210 THR A N 1
ATOM 1708 C CA . THR A 1 210 ? 24.486 2.913 -34.863 1.00 78.50 210 THR A CA 1
ATOM 1709 C C . THR A 1 210 ? 24.498 4.278 -34.184 1.00 78.50 210 THR A C 1
ATOM 1711 O O . THR A 1 210 ? 24.397 4.334 -32.962 1.00 78.50 210 THR A O 1
ATOM 1714 N N . LYS A 1 211 ? 24.521 5.376 -34.953 1.00 93.62 211 LYS A N 1
ATOM 1715 C CA . LYS A 1 211 ? 24.452 6.746 -34.415 1.00 93.62 211 LYS A CA 1
ATOM 1716 C C . LYS A 1 211 ? 23.167 6.997 -33.628 1.00 93.62 211 LYS A C 1
ATOM 1718 O O . LYS A 1 211 ? 23.231 7.487 -32.506 1.00 93.62 211 LYS A O 1
ATOM 1723 N N . LEU A 1 212 ? 22.011 6.599 -34.164 1.00 85.19 212 LEU A N 1
ATOM 1724 C CA . LEU A 1 212 ? 20.730 6.717 -33.455 1.00 85.19 212 LEU A CA 1
ATOM 1725 C C . LEU A 1 212 ? 20.710 5.879 -32.171 1.00 85.19 212 LEU A C 1
ATOM 1727 O O . LEU A 1 212 ? 20.161 6.302 -31.151 1.00 85.19 212 LEU A O 1
ATOM 1731 N N . LYS A 1 213 ? 21.322 4.689 -32.200 1.00 89.75 213 LYS A N 1
ATOM 1732 C CA . LYS A 1 213 ? 21.406 3.830 -31.018 1.00 89.75 213 LYS A CA 1
ATOM 1733 C C . LYS A 1 213 ? 22.322 4.416 -29.942 1.00 89.75 213 LYS A C 1
ATOM 1735 O O . LYS A 1 213 ? 21.983 4.347 -28.760 1.00 89.75 213 LYS A O 1
ATOM 1740 N N . GLU A 1 214 ? 23.453 4.989 -30.334 1.00 88.75 214 GLU A N 1
ATOM 1741 C CA . GLU A 1 214 ? 24.366 5.688 -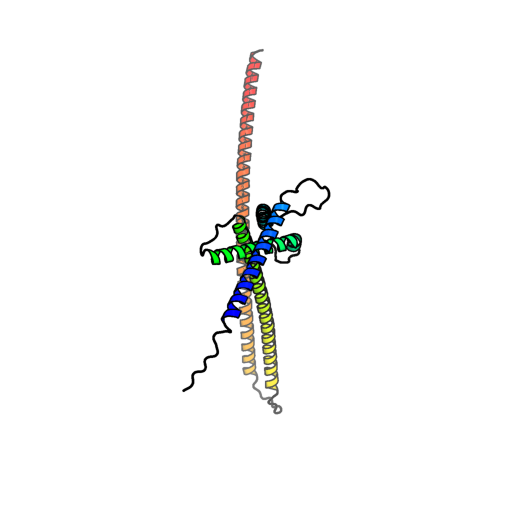29.428 1.00 88.75 214 GLU A CA 1
ATOM 1742 C C . GLU A 1 214 ? 23.722 6.938 -28.824 1.00 88.75 214 GLU A C 1
ATOM 1744 O O . GLU A 1 214 ? 23.807 7.125 -27.613 1.00 88.75 214 GLU A O 1
ATOM 1749 N N . GLU A 1 215 ? 23.015 7.743 -29.620 1.00 89.25 215 GLU A N 1
ATOM 1750 C CA . GLU A 1 215 ? 22.305 8.937 -29.145 1.00 89.25 215 GLU A CA 1
ATOM 1751 C C . GLU A 1 215 ? 21.190 8.583 -28.150 1.00 89.25 215 GLU A C 1
ATOM 1753 O O . GLU A 1 215 ? 21.099 9.184 -27.081 1.00 89.25 215 GLU A O 1
ATOM 1758 N N . SER A 1 216 ? 20.407 7.536 -28.434 1.00 77.81 216 SER A N 1
ATOM 1759 C CA . SER A 1 216 ? 19.401 7.013 -27.501 1.00 77.81 216 SER A CA 1
ATOM 1760 C C . SER A 1 216 ? 20.022 6.538 -26.183 1.00 77.81 216 SER A C 1
ATOM 1762 O O . SER A 1 216 ? 19.493 6.838 -25.114 1.00 77.81 216 SER A O 1
ATOM 1764 N N . ASN A 1 217 ? 21.153 5.829 -26.237 1.00 82.12 217 ASN A N 1
ATOM 1765 C CA . ASN A 1 217 ? 21.859 5.394 -25.032 1.00 82.12 217 ASN A CA 1
ATOM 1766 C C . ASN A 1 217 ? 22.475 6.575 -24.262 1.00 82.12 217 ASN A C 1
ATOM 1768 O O . ASN A 1 217 ? 22.544 6.523 -23.035 1.00 82.12 217 ASN A O 1
ATOM 1772 N N . ARG A 1 218 ? 22.934 7.626 -24.956 1.00 94.50 218 ARG A N 1
ATOM 1773 C CA . ARG A 1 218 ? 23.478 8.838 -24.328 1.00 94.50 218 ARG A CA 1
ATOM 1774 C C . ARG A 1 218 ? 22.396 9.584 -23.553 1.00 94.50 218 ARG A C 1
ATOM 1776 O O . ARG A 1 218 ? 22.602 9.868 -22.380 1.00 94.50 218 ARG A O 1
ATOM 1783 N N . LEU A 1 219 ? 21.240 9.816 -24.175 1.00 90.81 219 LEU A N 1
ATOM 1784 C CA . LEU A 1 219 ? 20.102 10.479 -23.531 1.00 90.81 219 LEU A CA 1
ATOM 1785 C C . LEU A 1 219 ? 19.614 9.718 -22.290 1.00 90.81 219 LEU A C 1
ATOM 1787 O O . LEU A 1 219 ? 19.282 10.333 -21.281 1.00 90.81 219 LEU A O 1
ATOM 1791 N N . GLU A 1 220 ? 19.609 8.383 -22.329 1.00 90.38 220 GLU A N 1
ATOM 1792 C CA . GLU A 1 220 ? 19.229 7.580 -21.160 1.00 90.38 220 GLU A CA 1
ATOM 1793 C C . GLU A 1 220 ? 20.252 7.699 -20.018 1.00 90.38 220 GLU A C 1
ATOM 1795 O O . GLU A 1 220 ? 19.863 7.787 -18.855 1.00 90.38 220 GLU A O 1
ATOM 1800 N N . ARG A 1 221 ? 21.556 7.753 -20.329 1.00 93.44 221 ARG A N 1
ATOM 1801 C CA . ARG A 1 221 ? 22.598 7.998 -19.317 1.00 93.44 221 ARG A CA 1
ATOM 1802 C C . ARG A 1 221 ? 22.470 9.386 -18.699 1.00 93.44 221 ARG A C 1
ATOM 1804 O O . ARG A 1 221 ? 22.475 9.481 -17.478 1.00 93.44 221 ARG A O 1
ATOM 1811 N N . GLU A 1 222 ? 22.280 10.423 -19.514 1.00 93.94 222 GLU A N 1
ATOM 1812 C CA . GLU A 1 222 ? 22.043 11.792 -19.031 1.00 93.94 222 GLU A CA 1
ATOM 1813 C C . GLU A 1 222 ? 20.802 11.852 -18.126 1.00 93.94 222 GLU A C 1
ATOM 1815 O O . GLU A 1 222 ? 20.830 12.463 -17.061 1.00 93.94 222 GLU A O 1
ATOM 1820 N N . ARG A 1 223 ? 19.718 11.156 -18.491 1.00 89.31 223 ARG A N 1
ATOM 1821 C CA . ARG A 1 223 ? 18.506 11.076 -17.664 1.00 89.31 223 ARG A CA 1
ATOM 1822 C C . ARG A 1 223 ? 18.765 10.397 -16.315 1.00 89.31 223 ARG A C 1
ATOM 1824 O O . ARG A 1 223 ? 18.277 10.886 -15.298 1.00 89.31 223 ARG A O 1
ATOM 1831 N N . GLN A 1 224 ? 19.533 9.309 -16.297 1.00 86.38 224 GLN A N 1
ATOM 1832 C CA . GLN A 1 224 ? 19.914 8.618 -15.061 1.00 86.38 224 GLN A CA 1
ATOM 1833 C C . GLN A 1 224 ? 20.852 9.454 -14.186 1.00 86.38 224 GLN A C 1
ATOM 1835 O O . GLN A 1 224 ? 20.723 9.428 -12.965 1.00 86.38 224 GLN A O 1
ATOM 1840 N N . GLU A 1 225 ? 21.788 10.191 -14.782 1.00 92.56 225 GLU A N 1
ATOM 1841 C CA . GLU A 1 225 ? 22.678 11.103 -14.055 1.00 92.56 225 GLU A CA 1
ATOM 1842 C C . GLU A 1 225 ? 21.895 12.255 -13.428 1.00 92.56 225 GLU A C 1
ATOM 1844 O O . GLU A 1 225 ? 22.036 12.492 -12.234 1.00 92.56 225 GLU A O 1
ATOM 1849 N N . MET A 1 226 ? 20.981 12.880 -14.174 1.00 92.88 226 MET A N 1
ATOM 1850 C CA . MET A 1 226 ? 20.091 13.924 -13.652 1.00 92.88 226 MET A CA 1
ATOM 1851 C C . MET A 1 226 ? 19.194 13.422 -12.511 1.00 92.88 226 MET A C 1
ATOM 1853 O O . MET A 1 226 ? 18.866 14.173 -11.594 1.00 92.88 226 MET A O 1
ATOM 1857 N N . GLU A 1 227 ? 18.740 12.167 -12.567 1.00 88.81 227 GLU A N 1
ATOM 1858 C CA . GLU A 1 227 ? 17.940 11.562 -11.499 1.00 88.81 227 GLU A CA 1
ATOM 1859 C C . GLU A 1 227 ? 18.785 11.294 -10.247 1.00 88.81 227 GLU A C 1
ATOM 1861 O O . GLU A 1 227 ? 18.359 11.651 -9.149 1.00 88.81 227 GLU A O 1
ATOM 1866 N N . LYS A 1 228 ? 20.006 10.769 -10.415 1.00 93.31 228 LYS A N 1
ATOM 1867 C CA . LYS A 1 228 ? 20.972 10.590 -9.320 1.00 93.31 228 LYS A CA 1
ATOM 1868 C C . LYS A 1 228 ? 21.371 11.915 -8.680 1.00 93.31 228 LYS A C 1
ATOM 1870 O O . LYS A 1 228 ? 21.357 12.033 -7.463 1.00 93.31 228 LYS A O 1
ATOM 1875 N N . GLU A 1 229 ? 21.644 12.936 -9.484 1.00 94.25 229 GLU A N 1
ATOM 1876 C CA . GLU A 1 229 ? 21.980 14.269 -8.988 1.00 94.25 229 GLU A CA 1
ATOM 1877 C C . GLU A 1 229 ? 20.820 14.864 -8.179 1.00 94.25 229 GLU A C 1
ATOM 1879 O O . GLU A 1 229 ? 21.028 15.430 -7.110 1.00 94.25 229 GLU A O 1
ATOM 1884 N N . LYS A 1 230 ? 19.569 14.685 -8.625 1.00 92.56 230 LYS A N 1
ATOM 1885 C CA . LYS A 1 230 ? 18.395 15.091 -7.837 1.00 92.56 230 LYS A CA 1
ATOM 1886 C C . LYS A 1 230 ? 18.300 14.345 -6.509 1.00 92.56 230 LYS A C 1
ATOM 1888 O O . LYS A 1 230 ? 17.963 14.971 -5.505 1.00 92.56 230 LYS A O 1
ATOM 1893 N N . THR A 1 231 ? 18.572 13.039 -6.486 1.00 89.25 231 THR A N 1
ATOM 1894 C CA . THR A 1 231 ? 18.561 12.265 -5.236 1.00 89.25 231 THR A CA 1
ATOM 1895 C C . THR A 1 231 ? 19.699 12.662 -4.302 1.00 89.25 231 THR A C 1
ATOM 1897 O O . THR A 1 231 ? 19.468 12.784 -3.100 1.00 89.25 231 THR A O 1
ATOM 1900 N N . ASP A 1 232 ? 20.887 12.933 -4.842 1.00 92.62 232 ASP A N 1
ATOM 1901 C CA . ASP A 1 232 ? 22.059 13.354 -4.074 1.00 92.62 232 ASP A CA 1
ATOM 1902 C C . ASP A 1 232 ? 21.847 14.757 -3.498 1.00 92.62 232 ASP A C 1
ATOM 1904 O O . ASP A 1 232 ? 22.038 14.961 -2.302 1.00 92.62 232 ASP A O 1
ATOM 1908 N N . ASN A 1 233 ? 21.330 15.693 -4.300 1.00 94.94 233 ASN A N 1
ATOM 1909 C CA . ASN A 1 233 ? 20.954 17.033 -3.847 1.00 94.94 233 ASN A CA 1
ATOM 1910 C C . ASN A 1 233 ? 19.889 16.986 -2.744 1.00 94.94 233 ASN A C 1
ATOM 1912 O O . ASN A 1 233 ? 19.969 17.731 -1.769 1.00 94.94 233 ASN A O 1
ATOM 1916 N N . PHE A 1 234 ? 18.893 16.104 -2.865 1.00 95.19 234 PHE A N 1
ATOM 1917 C CA . PHE A 1 234 ? 17.881 15.922 -1.824 1.00 95.19 234 PHE A CA 1
ATOM 1918 C C . PHE A 1 234 ? 18.482 15.353 -0.530 1.00 95.19 234 PHE A C 1
ATOM 1920 O O . PHE A 1 234 ? 18.182 15.841 0.559 1.00 95.19 234 PHE A O 1
ATOM 1927 N N . MET A 1 235 ? 19.356 14.350 -0.637 1.00 93.12 235 MET A N 1
ATOM 1928 C CA . MET A 1 235 ? 20.042 13.767 0.517 1.00 93.12 235 MET A CA 1
ATOM 1929 C C . MET A 1 235 ? 20.972 14.781 1.190 1.00 93.12 235 MET A C 1
ATOM 1931 O O . MET A 1 235 ? 21.008 14.864 2.416 1.00 93.12 235 MET A O 1
ATOM 1935 N N . GLN A 1 236 ? 21.678 15.592 0.401 1.00 95.19 236 GLN A N 1
ATOM 1936 C CA . GLN A 1 236 ? 22.510 16.676 0.902 1.00 95.19 236 GLN A CA 1
ATOM 1937 C C . GLN A 1 236 ? 21.671 17.714 1.655 1.00 95.19 236 GLN A C 1
ATOM 1939 O O . GLN A 1 236 ? 22.007 18.032 2.789 1.00 95.19 236 GLN A O 1
ATOM 1944 N N . GLN A 1 237 ? 20.524 18.142 1.113 1.00 93.69 237 GLN A N 1
ATOM 1945 C CA . GLN A 1 237 ? 19.610 19.049 1.822 1.00 93.69 237 GLN A CA 1
ATOM 1946 C C . GLN A 1 237 ? 19.119 18.478 3.163 1.00 93.69 237 GLN A C 1
ATOM 1948 O O . GLN A 1 237 ? 19.017 19.217 4.143 1.00 93.69 237 GLN A O 1
ATOM 1953 N N . GLN A 1 238 ? 18.825 17.174 3.237 1.00 90.62 238 GLN A N 1
ATOM 1954 C CA . GLN A 1 238 ? 18.456 16.534 4.506 1.00 90.62 238 GLN A CA 1
ATOM 1955 C C . GLN A 1 238 ? 19.616 16.526 5.513 1.00 90.62 238 GLN A C 1
ATOM 1957 O O . GLN A 1 238 ? 19.401 16.794 6.697 1.00 90.62 238 GLN A O 1
ATOM 1962 N N . ASN A 1 239 ? 20.838 16.248 5.053 1.00 92.50 239 ASN A N 1
ATOM 1963 C CA . ASN A 1 239 ? 22.032 16.241 5.899 1.00 92.50 239 ASN A CA 1
ATOM 1964 C C . ASN A 1 239 ? 22.416 17.650 6.383 1.00 92.50 239 ASN A C 1
ATOM 1966 O O . ASN A 1 239 ? 22.793 17.808 7.546 1.00 92.50 239 ASN A O 1
ATOM 1970 N N . ASP A 1 240 ? 22.273 18.670 5.536 1.00 94.06 240 ASP A N 1
ATOM 1971 C CA . ASP A 1 240 ? 22.536 20.068 5.890 1.00 94.06 240 ASP A CA 1
ATOM 1972 C C . ASP A 1 240 ? 21.550 20.538 6.970 1.00 94.06 240 ASP A C 1
ATOM 1974 O O . ASP A 1 240 ? 21.964 21.055 8.006 1.00 94.06 240 ASP A O 1
ATOM 1978 N N . MET A 1 241 ? 20.254 20.235 6.816 1.00 92.50 241 MET A N 1
ATOM 1979 C CA . MET A 1 241 ? 19.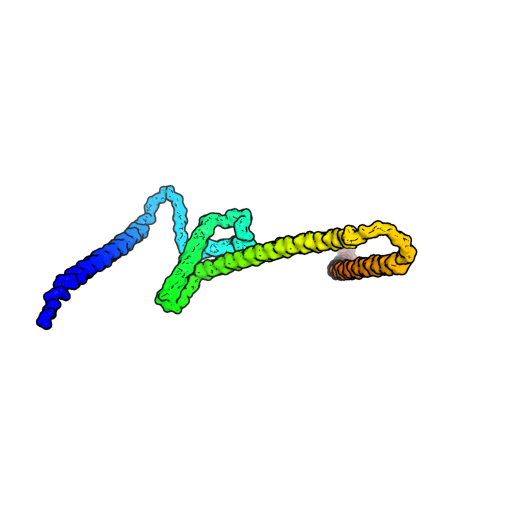243 20.539 7.839 1.00 92.50 241 MET A CA 1
ATOM 1980 C C . MET A 1 241 ? 19.548 19.860 9.183 1.00 92.50 241 MET A C 1
ATOM 1982 O O . MET A 1 241 ? 19.387 20.466 10.243 1.00 92.50 241 MET A O 1
ATOM 1986 N N . LEU A 1 242 ? 19.996 18.602 9.162 1.00 94.88 242 LEU A N 1
ATOM 1987 C CA . LEU A 1 242 ? 20.384 17.888 10.379 1.00 94.88 242 LEU A CA 1
ATOM 1988 C C . LEU A 1 242 ? 21.613 18.526 11.046 1.00 94.88 242 LEU A C 1
ATOM 1990 O O . LEU A 1 242 ? 21.674 18.617 12.274 1.00 94.88 242 LEU A O 1
ATOM 1994 N N . THR A 1 243 ? 22.570 18.981 10.239 1.00 94.25 243 THR A N 1
ATOM 1995 C CA . THR A 1 243 ? 23.781 19.663 10.710 1.00 94.25 243 THR A CA 1
ATOM 1996 C C . THR A 1 243 ? 23.438 20.986 11.389 1.00 94.25 243 THR A C 1
ATOM 1998 O O . THR A 1 243 ? 23.906 21.229 12.503 1.00 94.25 243 THR A O 1
ATOM 2001 N N . ASP A 1 244 ? 22.544 21.777 10.793 1.00 93.88 244 ASP A N 1
ATOM 2002 C CA . ASP A 1 244 ? 22.065 23.041 11.361 1.00 93.88 244 ASP A CA 1
ATOM 2003 C C . ASP A 1 244 ? 21.369 22.839 12.716 1.00 93.88 244 ASP A C 1
ATOM 2005 O O . ASP A 1 244 ? 21.615 23.581 13.672 1.00 93.88 244 ASP A O 1
ATOM 2009 N N . ILE A 1 245 ? 20.533 21.800 12.844 1.00 92.56 245 ILE A N 1
ATOM 2010 C CA . ILE A 1 245 ? 19.866 21.462 14.113 1.00 92.56 245 ILE A CA 1
ATOM 2011 C C . ILE A 1 245 ? 20.897 21.091 15.188 1.00 92.56 245 ILE A C 1
ATOM 2013 O O . ILE A 1 245 ? 20.793 21.533 16.338 1.00 92.56 245 ILE A O 1
ATOM 2017 N N . LEU A 1 246 ? 21.909 20.300 14.825 1.00 93.50 246 LEU A N 1
ATOM 2018 C CA . LEU A 1 246 ? 22.961 19.887 15.750 1.00 93.50 246 LEU A CA 1
ATOM 2019 C C . LEU A 1 246 ? 23.816 21.080 16.203 1.00 93.50 246 LEU A C 1
ATOM 2021 O O . LEU A 1 246 ? 24.159 21.194 17.385 1.00 93.50 246 LEU A O 1
ATOM 2025 N N . GLU A 1 247 ? 24.151 21.988 15.286 1.00 91.94 247 GLU A N 1
ATOM 2026 C CA . GLU A 1 247 ? 24.913 23.192 15.604 1.00 91.94 247 GLU A CA 1
ATOM 2027 C C . GLU A 1 247 ? 24.118 24.145 16.503 1.00 91.94 247 GLU A C 1
ATOM 2029 O O . GLU A 1 247 ? 24.657 24.634 17.502 1.00 91.94 247 GLU A O 1
ATOM 2034 N N . MET A 1 248 ? 22.821 24.325 16.232 1.00 89.12 248 MET A N 1
ATOM 2035 C CA . MET A 1 248 ? 21.919 25.102 17.085 1.00 89.12 248 MET A CA 1
ATOM 2036 C C . MET A 1 248 ? 21.880 24.546 18.516 1.00 89.12 248 MET A C 1
ATOM 2038 O O . MET A 1 248 ? 22.012 25.302 19.484 1.00 89.12 248 MET A O 1
ATOM 2042 N N . GLN A 1 249 ? 21.778 23.222 18.672 1.00 87.12 249 GLN A N 1
ATOM 2043 C CA . GLN A 1 249 ? 21.795 22.584 19.990 1.00 87.12 249 GLN A CA 1
ATOM 2044 C C . GLN A 1 249 ? 23.137 22.789 20.709 1.00 87.12 249 GLN A C 1
ATOM 2046 O O . GLN A 1 249 ? 23.165 23.060 21.914 1.00 87.12 249 GLN A O 1
ATOM 2051 N N . ARG A 1 250 ? 24.260 22.720 19.980 1.00 89.62 250 ARG A N 1
ATOM 2052 C CA . ARG A 1 250 ? 25.598 22.966 20.540 1.00 89.62 250 ARG A CA 1
ATOM 2053 C C . ARG A 1 250 ? 25.764 24.414 21.002 1.00 89.62 250 ARG A C 1
ATOM 2055 O O . ARG A 1 250 ? 26.314 24.642 22.078 1.00 89.62 250 ARG A O 1
ATOM 2062 N N . GLN A 1 251 ? 25.264 25.386 20.236 1.00 89.25 251 GLN A N 1
ATOM 2063 C CA . GLN A 1 251 ? 25.279 26.798 20.629 1.00 89.25 251 GLN A CA 1
ATOM 2064 C C . GLN A 1 251 ? 24.452 27.046 21.894 1.00 89.25 251 GLN A C 1
ATOM 2066 O O . GLN A 1 251 ? 24.931 27.718 22.809 1.00 89.25 251 GLN A O 1
ATOM 2071 N N . GLN A 1 252 ? 23.247 26.474 21.983 1.00 83.56 252 GLN A N 1
ATOM 2072 C CA . GLN A 1 252 ? 22.404 26.605 23.172 1.00 83.56 252 GLN A CA 1
ATOM 2073 C C . GLN A 1 252 ? 23.089 26.006 24.411 1.00 83.56 252 GLN A C 1
ATOM 2075 O O . GLN A 1 252 ? 23.129 26.640 25.465 1.00 83.56 252 GLN A O 1
ATOM 2080 N N . ASN A 1 253 ? 23.702 24.827 24.275 1.00 87.12 253 ASN A N 1
ATOM 2081 C CA . ASN A 1 253 ? 24.408 24.172 25.376 1.00 87.12 253 ASN A CA 1
ATOM 2082 C C . ASN A 1 253 ? 25.652 24.968 25.822 1.00 87.12 253 ASN A C 1
ATOM 2084 O O . ASN A 1 253 ? 25.885 25.144 27.018 1.00 87.12 253 ASN A O 1
ATOM 2088 N N . ASN A 1 254 ? 26.408 25.534 24.873 1.00 89.88 254 ASN A N 1
ATOM 2089 C CA . ASN A 1 254 ? 27.544 26.408 25.173 1.00 89.88 254 ASN A CA 1
ATOM 2090 C C . ASN A 1 254 ? 27.116 27.686 25.915 1.00 89.88 254 ASN A C 1
ATOM 2092 O O . ASN A 1 254 ? 27.798 28.093 26.854 1.00 89.88 254 ASN A O 1
ATOM 2096 N N . GLN A 1 255 ? 25.987 28.306 25.544 1.00 84.44 255 GLN A N 1
ATOM 2097 C CA . GLN A 1 255 ? 25.456 29.471 26.267 1.00 84.44 255 GLN A CA 1
ATOM 2098 C C . GLN A 1 255 ? 25.064 29.119 27.710 1.00 84.44 255 GLN A C 1
ATOM 2100 O O . GLN A 1 255 ? 25.379 29.875 28.631 1.00 84.44 255 GLN A O 1
ATOM 2105 N N . VAL A 1 256 ? 24.439 27.956 27.930 1.00 88.38 256 VAL A N 1
ATOM 2106 C CA . VAL A 1 256 ? 24.088 27.477 29.278 1.00 88.38 256 VAL A CA 1
ATOM 2107 C C . VAL A 1 256 ? 25.340 27.219 30.117 1.00 88.38 256 VAL A C 1
ATOM 2109 O O . VAL A 1 256 ? 25.399 27.652 31.267 1.00 88.38 256 VAL A O 1
ATOM 2112 N N . GLN A 1 257 ? 26.366 26.575 29.554 1.00 88.06 257 GLN A N 1
ATOM 2113 C CA . GLN A 1 257 ? 27.636 26.353 30.253 1.00 88.06 257 GLN A CA 1
ATOM 2114 C C . GLN A 1 257 ? 28.352 27.668 30.590 1.00 88.06 257 GLN A C 1
ATOM 2116 O O . GLN A 1 257 ? 28.828 27.834 31.714 1.00 88.06 257 GLN A O 1
ATOM 2121 N N . ALA A 1 258 ? 28.386 28.624 29.656 1.00 88.88 258 ALA A N 1
ATOM 2122 C CA . ALA A 1 258 ? 28.966 29.945 29.892 1.00 88.88 258 ALA A CA 1
ATOM 2123 C C . ALA A 1 258 ? 28.225 30.696 31.011 1.00 88.88 258 ALA A C 1
ATOM 2125 O O . ALA A 1 258 ? 28.860 31.257 31.904 1.00 88.88 258 ALA A O 1
ATOM 2126 N N . SER A 1 259 ? 26.889 30.647 31.019 1.00 88.75 259 SER A N 1
ATOM 2127 C CA . SER A 1 259 ? 26.070 31.227 32.091 1.00 88.75 259 SER A CA 1
ATOM 2128 C C . SER A 1 259 ? 26.352 30.572 33.451 1.00 88.75 259 SER A C 1
ATOM 2130 O O . SER A 1 259 ? 26.515 31.274 34.451 1.00 88.75 259 SER A O 1
ATOM 2132 N N . GLN A 1 260 ? 26.510 29.244 33.487 1.00 87.19 260 GLN A N 1
ATOM 2133 C CA . GLN A 1 260 ? 26.867 28.508 34.704 1.00 87.19 260 GLN A CA 1
ATOM 2134 C C . GLN A 1 260 ? 28.244 28.920 35.249 1.00 87.19 260 GLN A C 1
ATOM 2136 O O . GLN A 1 260 ? 28.397 29.107 36.456 1.00 87.19 260 GLN A O 1
ATOM 2141 N N . MET A 1 261 ? 29.233 29.126 34.369 1.00 89.06 261 MET A N 1
ATOM 2142 C CA . MET A 1 261 ? 30.571 29.585 34.759 1.00 89.06 261 MET A CA 1
ATOM 2143 C C . MET A 1 261 ? 30.536 30.994 35.370 1.00 89.06 261 MET A C 1
ATOM 2145 O O . MET A 1 261 ? 31.180 31.234 36.392 1.00 89.06 261 MET A O 1
ATOM 2149 N N . VAL A 1 262 ? 29.764 31.915 34.783 1.00 90.25 262 VAL A N 1
ATOM 2150 C CA . VAL A 1 262 ? 29.605 33.283 35.310 1.00 90.25 262 VAL A CA 1
ATOM 2151 C C . VAL A 1 262 ? 28.927 33.267 36.681 1.00 90.25 262 VAL A C 1
ATOM 2153 O O . VAL A 1 262 ? 29.382 33.956 37.596 1.00 90.25 262 VAL A O 1
ATOM 2156 N N . LEU A 1 263 ? 27.888 32.446 36.860 1.00 90.19 263 LEU A N 1
ATOM 2157 C CA . LEU A 1 263 ? 27.205 32.306 38.148 1.00 90.19 263 LEU A CA 1
ATOM 2158 C C . LEU A 1 263 ? 28.139 31.743 39.227 1.00 90.19 263 LEU A C 1
ATOM 2160 O O . LEU A 1 263 ? 28.199 32.272 40.337 1.00 90.19 263 LEU A O 1
ATOM 2164 N N . MET A 1 264 ? 28.915 30.710 38.889 1.00 88.38 264 MET A N 1
ATOM 2165 C CA . MET A 1 264 ? 29.884 30.122 39.813 1.00 88.38 264 MET A CA 1
ATOM 2166 C C . MET A 1 264 ? 30.975 31.129 40.202 1.00 88.38 264 MET A C 1
ATOM 2168 O O . MET A 1 264 ? 31.339 31.226 41.376 1.00 88.38 264 MET A O 1
ATOM 2172 N N . GLN A 1 265 ? 31.466 31.921 39.243 1.00 90.31 265 GLN A N 1
ATOM 2173 C CA . GLN A 1 265 ? 32.437 32.982 39.510 1.00 90.31 265 GLN A CA 1
ATOM 2174 C C . GLN A 1 265 ? 31.861 34.049 40.452 1.00 90.31 265 GLN A C 1
ATOM 2176 O O . GLN A 1 265 ? 32.540 34.459 41.393 1.00 90.31 265 GLN A O 1
ATOM 2181 N N . GLN A 1 266 ? 30.607 34.465 40.248 1.00 87.38 266 GLN A N 1
ATOM 2182 C CA . GLN A 1 266 ? 29.944 35.430 41.127 1.00 87.38 266 GLN A CA 1
ATOM 2183 C C . GLN A 1 266 ? 29.824 34.895 42.562 1.00 87.38 266 GLN A C 1
ATOM 2185 O O . GLN A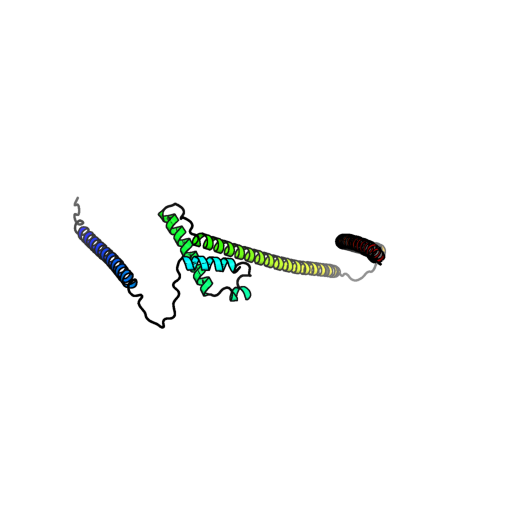 1 266 ? 30.115 35.623 43.512 1.00 87.38 266 GLN A O 1
ATOM 2190 N N . GLN A 1 267 ? 29.464 33.619 42.732 1.00 81.81 267 GLN A N 1
ATOM 2191 C CA . GLN A 1 267 ? 29.375 32.997 44.055 1.00 81.81 267 GLN A CA 1
ATOM 2192 C C . GLN A 1 267 ? 30.747 32.921 44.746 1.00 81.81 267 GLN A C 1
ATOM 2194 O O . GLN A 1 267 ? 30.849 33.205 45.941 1.00 81.81 267 GLN A O 1
ATOM 2199 N N . GLN A 1 268 ? 31.818 32.613 44.004 1.00 83.88 268 GLN A N 1
ATOM 2200 C CA . GLN A 1 268 ? 33.181 32.645 44.547 1.00 83.88 268 GLN A CA 1
ATOM 2201 C C . GLN A 1 268 ? 33.616 34.058 44.953 1.00 83.88 268 GLN A C 1
ATOM 2203 O O . GLN A 1 268 ? 34.187 34.223 46.030 1.00 83.88 268 GLN A O 1
ATOM 2208 N N . GLN A 1 269 ? 33.320 35.079 44.144 1.00 84.38 269 GLN A N 1
ATOM 2209 C CA . GLN A 1 269 ? 33.645 36.472 44.473 1.00 84.38 269 GLN A CA 1
ATOM 2210 C C . GLN A 1 269 ? 32.898 36.951 45.725 1.00 84.38 269 GLN A C 1
ATOM 2212 O O . GLN A 1 269 ? 33.502 37.575 46.597 1.00 84.38 269 GLN A O 1
ATOM 2217 N N . GLN A 1 270 ? 31.612 36.611 45.864 1.00 77.44 270 GLN A N 1
ATOM 2218 C CA . GLN A 1 270 ? 30.843 36.904 47.078 1.00 77.44 270 GLN A CA 1
ATOM 2219 C C . GLN A 1 270 ? 31.408 36.169 48.305 1.00 77.44 270 GLN A C 1
ATOM 2221 O O . GLN A 1 270 ? 31.537 36.770 49.371 1.00 77.44 270 GLN A O 1
ATOM 2226 N N . GLY A 1 271 ? 31.809 34.901 48.157 1.00 84.12 271 GLY A N 1
ATOM 2227 C CA . GLY A 1 271 ? 32.441 34.126 49.230 1.00 84.12 271 GLY A CA 1
ATOM 2228 C C . GLY A 1 271 ? 33.787 34.703 49.679 1.00 84.12 271 GLY A C 1
ATOM 2229 O O . GLY A 1 271 ? 34.028 34.851 50.876 1.00 84.12 271 GLY A O 1
ATOM 2230 N N . GLN A 1 272 ? 34.644 35.102 48.734 1.00 82.88 272 GLN A N 1
ATOM 2231 C CA . GLN A 1 272 ? 35.920 35.761 49.038 1.00 82.88 272 GLN A CA 1
ATOM 2232 C C . GLN A 1 272 ? 35.716 37.125 49.712 1.00 82.88 272 GLN A C 1
ATOM 2234 O O . GLN A 1 272 ? 36.419 37.440 50.672 1.00 82.88 272 GLN A O 1
ATOM 2239 N N . ALA A 1 273 ? 34.731 37.912 49.267 1.00 80.50 273 ALA A N 1
ATOM 2240 C CA . ALA A 1 273 ? 34.385 39.182 49.902 1.00 80.50 273 ALA A CA 1
ATOM 2241 C C . ALA A 1 273 ? 33.886 38.989 51.347 1.00 80.50 273 ALA A C 1
ATOM 2243 O O . ALA A 1 273 ? 34.282 39.745 52.234 1.00 80.50 273 ALA A O 1
ATOM 2244 N N . LEU A 1 274 ? 33.075 37.956 51.607 1.00 82.50 274 LEU A N 1
ATOM 2245 C CA . LEU A 1 274 ? 32.605 37.621 52.954 1.00 82.50 274 LEU A CA 1
ATOM 2246 C C . LEU A 1 274 ? 33.760 37.205 53.876 1.00 82.50 274 LEU A C 1
ATOM 2248 O O . LEU A 1 274 ? 33.846 37.695 55.000 1.00 82.50 274 LEU A O 1
ATOM 2252 N N . ILE A 1 275 ? 34.679 36.361 53.398 1.00 85.44 275 ILE A N 1
ATOM 2253 C CA . ILE A 1 275 ? 35.874 35.956 54.158 1.00 85.44 275 ILE A CA 1
ATOM 2254 C C . ILE A 1 275 ? 36.758 37.170 54.470 1.00 85.44 275 ILE A C 1
ATOM 2256 O O . ILE A 1 275 ? 37.222 37.316 55.598 1.00 85.44 275 ILE A O 1
ATOM 2260 N N . ALA A 1 276 ? 36.953 38.080 53.511 1.00 80.94 276 ALA A N 1
ATOM 2261 C CA . ALA A 1 276 ? 37.729 39.300 53.729 1.00 80.94 276 ALA A CA 1
ATOM 2262 C C . ALA A 1 276 ? 37.084 40.237 54.768 1.00 80.94 276 ALA A C 1
ATOM 2264 O O . ALA A 1 276 ? 37.794 40.888 55.536 1.00 80.94 276 ALA A O 1
ATOM 2265 N N . LEU A 1 277 ? 35.748 40.309 54.819 1.00 81.31 277 LEU A N 1
ATOM 2266 C CA . LEU A 1 277 ? 35.029 41.047 55.862 1.00 81.31 277 LEU A CA 1
ATOM 2267 C C . LEU A 1 277 ? 35.150 40.366 57.231 1.00 81.31 277 LEU A C 1
ATOM 2269 O O . LEU A 1 277 ? 35.375 41.059 58.219 1.00 81.31 277 LEU A O 1
ATOM 2273 N N . LEU A 1 278 ? 35.056 39.034 57.291 1.00 77.25 278 LEU A N 1
ATOM 2274 C CA . LEU A 1 278 ? 35.226 38.269 58.530 1.00 77.25 278 LEU A CA 1
ATOM 2275 C C . LEU A 1 278 ? 36.652 38.381 59.087 1.00 77.25 278 LEU A C 1
ATOM 2277 O O . LEU A 1 278 ? 36.799 38.613 60.282 1.00 77.25 278 LEU A O 1
ATOM 2281 N N . SER A 1 279 ? 37.689 38.320 58.240 1.00 75.12 279 SER A N 1
ATOM 2282 C CA . SER A 1 279 ? 39.080 38.564 58.661 1.00 75.12 279 SER A CA 1
ATOM 2283 C C . SER A 1 279 ? 39.221 39.938 59.314 1.00 75.12 279 SER A C 1
ATOM 2285 O O . SER A 1 279 ? 39.733 40.038 60.417 1.00 75.12 279 SER A O 1
ATOM 2287 N N . LYS A 1 280 ? 38.655 40.992 58.707 1.00 76.62 280 LYS A N 1
ATOM 2288 C CA . LYS A 1 280 ? 38.691 42.354 59.272 1.00 76.62 280 LYS A CA 1
ATOM 2289 C C . LYS A 1 280 ? 37.959 42.509 60.609 1.00 76.62 280 LYS A C 1
ATOM 2291 O O . LYS A 1 280 ? 38.221 43.484 61.309 1.00 76.62 280 LYS A O 1
ATOM 2296 N N . ILE A 1 281 ? 37.003 41.633 60.923 1.00 74.75 281 ILE A N 1
ATOM 2297 C CA . ILE A 1 281 ? 36.302 41.626 62.216 1.00 74.75 281 ILE A CA 1
ATOM 2298 C C . ILE A 1 281 ? 37.139 40.869 63.253 1.00 74.75 281 ILE A C 1
ATOM 2300 O O . ILE A 1 281 ? 37.343 41.391 64.343 1.00 74.75 281 ILE A O 1
ATOM 2304 N N . VAL A 1 282 ? 37.687 39.705 62.892 1.00 69.62 282 VAL A N 1
ATOM 2305 C CA . VAL A 1 282 ? 38.580 38.911 63.758 1.00 69.62 282 VAL A CA 1
ATOM 2306 C C . VAL A 1 282 ? 39.862 39.679 64.103 1.00 69.62 282 VAL A C 1
ATOM 2308 O O . VAL A 1 282 ? 40.291 39.668 65.251 1.00 69.62 282 VAL A O 1
ATOM 2311 N N . ASP A 1 283 ? 40.426 40.425 63.151 1.00 62.69 283 ASP A N 1
ATOM 2312 C CA . ASP A 1 283 ? 41.605 41.278 63.362 1.00 62.69 283 ASP A CA 1
ATOM 2313 C C . ASP A 1 283 ? 41.305 42.526 64.223 1.00 62.69 283 ASP A C 1
ATOM 2315 O O . ASP A 1 283 ? 42.220 43.264 64.574 1.00 62.69 283 ASP A O 1
ATOM 2319 N N . LYS A 1 284 ? 40.030 42.799 64.540 1.00 57.75 284 LYS A N 1
ATOM 2320 C CA . LYS A 1 284 ? 39.586 43.928 65.378 1.00 57.75 284 LYS A CA 1
ATOM 2321 C C . LYS A 1 284 ? 39.299 43.539 66.832 1.00 57.75 284 LYS A C 1
ATOM 2323 O O . LYS A 1 284 ? 39.116 44.435 67.653 1.00 57.75 284 LYS A O 1
ATOM 2328 N N . GLU A 1 285 ? 39.203 42.242 67.126 1.00 52.38 285 GLU A N 1
ATOM 2329 C CA . GLU A 1 285 ? 38.955 41.696 68.471 1.00 52.38 285 GLU A CA 1
ATOM 2330 C C . GLU A 1 285 ? 40.237 41.212 69.184 1.00 52.38 285 GLU A C 1
ATOM 2332 O O . GLU A 1 285 ? 40.160 40.791 70.337 1.00 52.38 285 GLU A O 1
ATOM 2337 N N . ASN A 1 286 ? 41.407 41.335 68.541 1.00 44.97 286 ASN A N 1
ATOM 2338 C CA . ASN A 1 286 ? 42.744 41.205 69.146 1.00 44.97 286 ASN A CA 1
ATOM 2339 C C . ASN A 1 286 ? 43.472 42.555 69.151 1.00 44.97 286 ASN A C 1
ATOM 2341 O O . ASN A 1 286 ? 44.330 42.747 70.042 1.00 44.97 286 ASN A O 1
#